Protein AF-A0A2E7W6F0-F1 (afdb_monomer_lite)

Radius of gyration: 16.45 Å; chains: 1; bounding box: 38×34×44 Å

Structure (mmCIF, N/CA/C/O backbone):
data_AF-A0A2E7W6F0-F1
#
_entry.id   AF-A0A2E7W6F0-F1
#
loop_
_atom_site.group_PDB
_atom_site.id
_atom_site.type_symbol
_atom_site.label_atom_id
_atom_site.label_alt_id
_atom_site.label_comp_id
_atom_site.label_asym_id
_atom_site.label_entity_id
_atom_site.label_seq_id
_atom_site.pdbx_PDB_ins_code
_atom_site.Cartn_x
_atom_site.Cartn_y
_atom_site.Cartn_z
_atom_site.occupancy
_atom_site.B_iso_or_equiv
_atom_site.auth_seq_id
_atom_site.auth_comp_id
_atom_site.auth_asym_id
_atom_site.auth_atom_id
_atom_site.pdbx_PDB_model_num
ATOM 1 N N . MET A 1 1 ? 16.355 8.947 12.889 1.00 27.16 1 MET A N 1
ATOM 2 C CA . MET A 1 1 ? 16.472 7.689 13.655 1.00 27.16 1 MET A CA 1
ATOM 3 C C . MET A 1 1 ? 15.175 7.563 14.441 1.00 27.16 1 MET A C 1
ATOM 5 O O . MET A 1 1 ? 15.059 8.142 15.512 1.00 27.16 1 MET A O 1
ATOM 9 N N . LEU A 1 2 ? 14.149 6.996 13.804 1.00 37.31 2 LEU A N 1
ATOM 10 C CA . LEU A 1 2 ? 12.795 6.913 14.352 1.00 37.31 2 LEU A CA 1
ATOM 11 C C . LEU A 1 2 ? 12.761 5.792 15.391 1.00 37.31 2 LEU A C 1
ATOM 13 O O . LEU A 1 2 ? 13.339 4.729 15.173 1.00 37.31 2 LEU A O 1
ATOM 17 N N . SER A 1 3 ? 12.158 6.049 16.552 1.00 41.03 3 SER A N 1
ATOM 18 C CA . SER A 1 3 ? 12.007 5.035 17.592 1.00 41.03 3 SER A CA 1
ATOM 19 C C . SER A 1 3 ? 11.080 3.943 17.070 1.00 41.03 3 SER A C 1
ATOM 21 O O . SER A 1 3 ? 9.887 4.196 16.908 1.00 41.03 3 SER A O 1
ATOM 23 N N . SER A 1 4 ? 11.618 2.750 16.815 1.00 59.44 4 SER A N 1
ATOM 24 C CA . SER A 1 4 ? 10.826 1.570 16.470 1.00 59.44 4 SER A CA 1
ATOM 25 C C . SER A 1 4 ? 9.717 1.398 17.511 1.00 59.44 4 SER A C 1
ATOM 27 O O . SER A 1 4 ? 10.008 1.176 18.694 1.00 59.44 4 SER A O 1
ATOM 29 N N . ILE A 1 5 ? 8.458 1.547 17.096 1.00 69.94 5 ILE A N 1
ATOM 30 C CA . ILE A 1 5 ? 7.308 1.256 17.953 1.00 69.94 5 ILE A CA 1
ATOM 31 C C . ILE A 1 5 ? 7.437 -0.213 18.369 1.00 69.94 5 ILE A C 1
ATOM 33 O O . ILE A 1 5 ? 7.604 -1.088 17.528 1.00 69.94 5 ILE A O 1
ATOM 37 N N . ASN A 1 6 ? 7.408 -0.490 19.672 1.00 70.06 6 ASN A N 1
ATOM 38 C CA . ASN A 1 6 ? 7.305 -1.850 20.187 1.00 70.06 6 ASN A CA 1
ATOM 39 C C . ASN A 1 6 ? 5.855 -2.116 20.616 1.00 70.06 6 ASN A C 1
ATOM 41 O O . ASN A 1 6 ? 5.051 -1.198 20.753 1.00 70.06 6 ASN A O 1
ATOM 45 N N . SER A 1 7 ? 5.492 -3.376 20.844 1.00 63.94 7 SER A N 1
ATOM 46 C CA . SER A 1 7 ? 4.101 -3.724 21.189 1.00 63.94 7 SER A CA 1
ATOM 47 C C . SER A 1 7 ? 3.544 -3.015 22.435 1.00 63.94 7 SER A C 1
ATOM 49 O O . SER A 1 7 ? 2.351 -2.719 22.486 1.00 63.94 7 SER A O 1
ATOM 51 N N . VAL A 1 8 ? 4.387 -2.697 23.424 1.00 61.88 8 VAL A N 1
ATOM 52 C CA . VAL A 1 8 ? 3.975 -1.967 24.635 1.00 61.88 8 VAL A CA 1
ATOM 53 C C . VAL A 1 8 ? 3.703 -0.495 24.311 1.00 61.88 8 VAL A C 1
ATOM 55 O O . VAL A 1 8 ? 2.702 0.060 24.770 1.00 61.88 8 VAL A O 1
ATOM 58 N N . SER A 1 9 ? 4.540 0.131 23.481 1.00 82.19 9 SER A N 1
ATOM 59 C CA . SER A 1 9 ? 4.323 1.508 23.032 1.00 82.19 9 SER A CA 1
ATOM 60 C C . SER A 1 9 ? 3.188 1.619 22.011 1.00 82.19 9 SER A C 1
ATOM 62 O O . SER A 1 9 ? 2.519 2.649 21.981 1.00 82.19 9 SER A O 1
ATOM 64 N N . LEU A 1 10 ? 2.887 0.559 21.249 1.00 88.38 10 LEU A N 1
ATOM 65 C CA . LEU A 1 10 ? 1.788 0.542 20.279 1.00 88.38 10 LEU A CA 1
ATOM 66 C C . LEU A 1 10 ? 0.439 0.825 20.943 1.00 88.38 10 LEU A C 1
ATOM 68 O O . LEU A 1 10 ? -0.306 1.683 20.476 1.00 88.38 10 LEU A O 1
ATOM 72 N N . HIS A 1 11 ? 0.124 0.159 22.061 1.00 86.62 11 HIS A N 1
ATOM 73 C CA . HIS A 1 11 ? -1.134 0.438 22.757 1.00 86.62 11 HIS A CA 1
ATOM 74 C C . HIS A 1 11 ? -1.200 1.913 23.184 1.00 86.62 11 HIS A C 1
ATOM 76 O O . HIS A 1 11 ? -2.230 2.559 22.984 1.00 86.62 11 HIS A O 1
ATOM 82 N N . GLN A 1 12 ? -0.124 2.456 23.754 1.00 88.31 12 GLN A N 1
ATOM 83 C CA . GLN A 1 12 ? -0.089 3.841 24.233 1.00 88.31 12 GLN A CA 1
ATOM 84 C C . GLN A 1 12 ? -0.299 4.847 23.094 1.00 88.31 12 GLN A C 1
ATOM 86 O O . GLN A 1 12 ? -1.056 5.800 23.260 1.00 88.31 12 GLN A O 1
ATOM 91 N N . VAL A 1 13 ? 0.306 4.582 21.937 1.00 90.06 13 VAL A N 1
ATOM 92 C CA . VAL A 1 13 ? 0.180 5.355 20.693 1.00 90.06 13 VAL A CA 1
ATOM 93 C C . VAL A 1 13 ? -1.241 5.285 20.116 1.00 90.06 13 VAL A C 1
ATOM 95 O O . VAL A 1 13 ? -1.801 6.297 19.696 1.00 90.06 13 VAL A O 1
ATOM 98 N N . LEU A 1 14 ? -1.884 4.114 20.161 1.00 94.00 14 LEU A N 1
ATOM 99 C CA . LEU A 1 14 ? -3.229 3.928 19.607 1.00 94.00 14 LEU A CA 1
ATOM 100 C C . LEU A 1 14 ? -4.337 4.608 20.427 1.00 94.00 14 LEU A C 1
ATOM 102 O O . LEU A 1 14 ? -5.393 4.898 19.872 1.00 94.00 14 LEU A O 1
ATOM 106 N N . VAL A 1 15 ? -4.150 4.878 21.725 1.00 92.75 15 VAL A N 1
ATOM 107 C CA . VAL A 1 15 ? -5.186 5.529 22.559 1.00 92.75 15 VAL A CA 1
ATOM 108 C C . VAL A 1 15 ? -5.569 6.931 22.051 1.00 92.75 15 VAL A C 1
ATOM 110 O O . VAL A 1 15 ? -6.753 7.147 21.765 1.00 92.75 15 VAL A O 1
ATOM 113 N N . PRO A 1 16 ? -4.640 7.903 21.928 1.00 91.38 16 PRO A N 1
ATOM 114 C CA . PRO A 1 16 ? -4.971 9.221 21.389 1.00 91.38 16 PRO A CA 1
ATOM 115 C C . PRO A 1 16 ? -5.416 9.142 19.923 1.00 91.38 16 PRO A C 1
ATOM 117 O O . PRO A 1 16 ? -6.353 9.844 19.539 1.00 91.38 16 PRO A O 1
ATOM 120 N N . TYR A 1 17 ? -4.829 8.234 19.141 1.00 94.38 17 TYR A N 1
ATOM 121 C CA . TYR A 1 17 ? -5.190 8.007 17.743 1.00 94.38 17 TYR A CA 1
ATOM 122 C C . TYR A 1 17 ? -6.666 7.601 17.588 1.00 94.38 17 TYR A C 1
ATOM 124 O O . TYR A 1 17 ? -7.442 8.270 16.898 1.00 94.38 17 TYR A O 1
ATOM 132 N N . ARG A 1 18 ? -7.092 6.564 18.327 1.00 95.50 18 ARG A N 1
ATOM 133 C CA . ARG A 1 18 ? -8.479 6.069 18.388 1.00 95.50 18 ARG A CA 1
ATOM 134 C C . ARG A 1 18 ? -9.461 7.152 18.809 1.00 95.50 18 ARG A C 1
ATOM 136 O O . ARG A 1 18 ? -10.564 7.231 18.271 1.00 95.50 18 ARG A O 1
ATOM 143 N N . LYS A 1 19 ? -9.070 8.016 19.752 1.00 94.56 19 LYS A N 1
ATOM 144 C CA . LYS A 1 19 ? -9.920 9.124 20.205 1.00 94.56 19 LYS A CA 1
ATOM 145 C C . LYS A 1 19 ? -10.273 10.066 19.054 1.00 94.56 19 LYS A C 1
ATOM 147 O O . LYS A 1 19 ? -11.434 10.463 18.950 1.00 94.56 19 LYS A O 1
ATOM 152 N N . VAL A 1 20 ? -9.313 10.405 18.192 1.00 94.75 20 VAL A N 1
ATOM 153 C CA . VAL A 1 20 ? -9.566 11.286 17.042 1.00 94.75 20 VAL A CA 1
ATOM 154 C C . VAL A 1 20 ? -10.438 10.587 16.002 1.00 94.75 20 VAL A C 1
ATOM 156 O O . VAL A 1 20 ? -11.473 11.137 15.621 1.00 94.75 20 VAL A O 1
ATOM 159 N N . ILE A 1 21 ? -10.083 9.362 15.602 1.00 95.94 21 ILE A N 1
ATOM 160 C CA . ILE A 1 21 ? -10.809 8.659 14.533 1.00 95.94 21 ILE A CA 1
ATOM 161 C C . ILE A 1 21 ? -12.182 8.123 14.961 1.00 95.94 21 ILE A C 1
ATOM 163 O O . ILE A 1 21 ? -12.971 7.736 14.110 1.00 95.94 21 ILE A O 1
ATOM 167 N N . SER A 1 22 ? -12.507 8.114 16.260 1.00 95.56 22 SER A N 1
ATOM 168 C CA . SER A 1 22 ? -13.787 7.605 16.790 1.00 95.56 22 SER A CA 1
ATOM 169 C C . SER A 1 22 ? -15.036 8.232 16.155 1.00 95.56 22 SER A C 1
ATOM 171 O O . SER A 1 22 ? -16.110 7.632 16.189 1.00 95.56 22 SER A O 1
ATOM 173 N N . LYS A 1 23 ? -14.894 9.424 15.565 1.00 95.44 23 LYS A N 1
ATOM 174 C CA . LYS A 1 23 ? -15.951 10.155 14.851 1.00 95.44 23 LYS A CA 1
ATOM 175 C C . LYS A 1 23 ? -16.152 9.689 13.403 1.00 95.44 23 LYS A C 1
ATOM 177 O O . LYS A 1 23 ? -17.144 10.066 12.787 1.00 95.44 23 LYS A O 1
ATOM 182 N N . PHE A 1 24 ? -15.231 8.890 12.871 1.00 97.62 24 PHE A N 1
ATOM 183 C CA . PHE A 1 24 ? -15.177 8.444 11.483 1.00 97.62 24 PHE A CA 1
ATOM 184 C C . PHE A 1 24 ? -15.317 6.921 11.451 1.00 97.62 24 PHE A C 1
ATOM 186 O O . PHE A 1 24 ? -14.336 6.192 11.574 1.00 97.62 24 PHE A O 1
ATOM 193 N N . THR A 1 25 ? -16.554 6.435 11.330 1.00 97.69 25 THR A N 1
ATOM 194 C CA . THR A 1 25 ? -16.887 5.005 11.475 1.00 97.69 25 THR A CA 1
ATOM 195 C C . THR A 1 25 ? -16.035 4.106 10.578 1.00 97.69 25 THR A C 1
ATOM 197 O O . THR A 1 25 ? -15.407 3.181 11.082 1.00 97.69 25 THR A O 1
ATOM 200 N N . THR A 1 26 ? -15.934 4.416 9.281 1.00 98.12 26 THR A N 1
ATOM 201 C CA . THR A 1 26 ? -15.148 3.619 8.326 1.00 98.12 26 THR A CA 1
ATOM 202 C C . THR A 1 26 ? -13.660 3.610 8.669 1.00 98.12 26 THR A C 1
ATOM 204 O O . THR A 1 26 ? -13.043 2.547 8.674 1.00 98.12 26 THR A O 1
ATOM 207 N N . ALA A 1 27 ? -13.083 4.760 9.027 1.00 98.25 27 ALA A N 1
ATOM 208 C CA . ALA A 1 27 ? -11.679 4.846 9.426 1.00 98.25 27 ALA A CA 1
ATOM 209 C C . ALA A 1 27 ? -11.400 4.080 10.725 1.00 98.25 27 ALA A C 1
ATOM 211 O O . ALA A 1 27 ? -10.434 3.325 10.801 1.00 98.25 27 ALA A O 1
ATOM 212 N N . ARG A 1 28 ? -12.274 4.209 11.729 1.00 98.00 28 ARG A N 1
ATOM 213 C CA . ARG A 1 28 ? -12.192 3.430 12.968 1.00 98.00 28 ARG A CA 1
ATOM 214 C C . ARG A 1 28 ? -12.202 1.935 12.671 1.00 98.00 28 ARG A C 1
ATOM 216 O O . ARG A 1 28 ? -11.298 1.233 13.105 1.00 98.00 28 ARG A O 1
ATOM 223 N N . ASP A 1 29 ? -13.196 1.459 11.930 1.00 98.38 29 ASP A N 1
ATOM 224 C CA . ASP A 1 29 ? -13.357 0.027 11.667 1.00 98.38 29 ASP A CA 1
ATOM 225 C C . ASP A 1 29 ? -12.192 -0.520 10.828 1.00 98.38 29 ASP A C 1
ATOM 227 O O . ASP A 1 29 ? -11.748 -1.644 11.047 1.00 98.38 29 ASP A O 1
ATOM 231 N N . THR A 1 30 ? -11.645 0.295 9.923 1.00 98.62 30 THR A N 1
ATOM 232 C CA . THR A 1 30 ? -10.449 -0.036 9.135 1.00 98.62 30 THR A CA 1
ATOM 233 C C . THR A 1 30 ? -9.200 -0.133 10.000 1.00 98.62 30 THR A C 1
ATOM 235 O O . THR A 1 30 ? -8.481 -1.127 9.909 1.00 98.62 30 THR A O 1
ATOM 238 N N . LEU A 1 31 ? -8.967 0.837 10.893 1.00 98.25 31 LEU A N 1
ATOM 239 C CA . LEU A 1 31 ? -7.851 0.759 11.835 1.00 98.25 31 LEU A CA 1
ATOM 240 C C . LEU A 1 31 ? -7.961 -0.491 12.710 1.00 98.25 31 LEU A C 1
ATOM 242 O O . LEU A 1 31 ? -6.966 -1.180 12.902 1.00 98.25 31 LEU A O 1
ATOM 246 N N . GLU A 1 32 ? -9.145 -0.798 13.247 1.00 98.06 32 GLU A N 1
ATOM 247 C CA . GLU A 1 32 ? -9.299 -1.961 14.127 1.00 98.06 32 GLU A CA 1
ATOM 248 C C . GLU A 1 32 ? -9.017 -3.283 13.404 1.00 98.06 32 GLU A C 1
ATOM 250 O O . GLU A 1 32 ? -8.439 -4.182 14.015 1.00 98.06 32 GLU A O 1
ATOM 255 N N . ARG A 1 33 ? -9.332 -3.399 12.106 1.00 98.38 33 ARG A N 1
ATOM 256 C CA . ARG A 1 33 ? -8.922 -4.565 11.309 1.00 98.38 33 ARG A CA 1
ATOM 257 C C . ARG A 1 33 ? -7.407 -4.655 11.164 1.00 98.38 33 ARG A C 1
ATOM 259 O O . ARG A 1 33 ? -6.847 -5.697 11.496 1.00 98.38 33 ARG A O 1
ATOM 266 N N . ILE A 1 34 ? -6.741 -3.562 10.783 1.00 98.31 34 ILE A N 1
ATOM 267 C CA . ILE A 1 34 ? -5.272 -3.517 10.691 1.00 98.31 34 ILE A CA 1
ATOM 268 C C . ILE A 1 34 ? -4.652 -3.898 12.042 1.00 98.31 34 ILE A C 1
ATOM 270 O O . ILE A 1 34 ? -3.821 -4.799 12.111 1.00 98.31 34 ILE A O 1
ATOM 274 N N . VAL A 1 35 ? -5.105 -3.291 13.142 1.00 97.19 35 VAL A N 1
ATOM 275 C CA . VAL A 1 35 ? -4.612 -3.581 14.500 1.00 97.19 35 VAL A CA 1
ATOM 276 C C . VAL A 1 35 ? -4.887 -5.029 14.911 1.00 97.19 35 VAL A C 1
ATOM 278 O O . VAL A 1 35 ? -4.068 -5.624 15.612 1.00 97.19 35 VAL A O 1
ATOM 281 N N . SER A 1 36 ? -5.994 -5.629 14.465 1.00 97.31 36 SER A N 1
ATOM 282 C CA . SER A 1 36 ? -6.307 -7.029 14.774 1.00 97.31 36 SER A CA 1
ATOM 283 C C . SER A 1 36 ? -5.274 -8.013 14.212 1.00 97.31 36 SER A C 1
ATOM 285 O O . SER A 1 36 ? -5.058 -9.061 14.822 1.00 97.31 36 SER A O 1
ATOM 287 N N . THR A 1 37 ? -4.552 -7.642 13.145 1.00 97.25 37 THR A N 1
ATOM 288 C CA . THR A 1 37 ? -3.455 -8.451 12.578 1.00 97.25 37 THR A CA 1
ATOM 289 C C . THR A 1 37 ? -2.234 -8.556 13.500 1.00 97.25 37 THR A C 1
ATOM 291 O O . THR A 1 37 ? -1.354 -9.379 13.261 1.00 97.25 37 THR A O 1
ATOM 294 N N . LEU A 1 38 ? -2.192 -7.823 14.625 1.00 95.62 38 LEU A N 1
ATOM 295 C CA . LEU A 1 38 ? -1.179 -8.003 15.675 1.00 95.62 38 LEU A CA 1
ATOM 296 C C . LEU A 1 38 ? -1.125 -9.438 16.217 1.00 95.62 38 LEU A C 1
ATOM 298 O O . LEU A 1 38 ? -0.080 -9.865 16.706 1.00 95.62 38 LEU A O 1
ATOM 302 N N . CYS A 1 39 ? -2.214 -10.204 16.106 1.00 95.00 39 CYS A N 1
ATOM 303 C CA . CYS A 1 39 ? -2.210 -11.626 16.448 1.00 95.00 39 CYS A CA 1
ATOM 304 C C . CYS A 1 39 ? -1.261 -12.465 15.566 1.00 95.00 39 CYS A C 1
ATOM 306 O O . CYS A 1 39 ? -0.786 -13.501 16.026 1.00 95.00 39 CYS A O 1
ATOM 308 N N . LEU A 1 40 ? -0.954 -12.003 14.348 1.00 94.81 40 LEU A N 1
ATOM 309 C CA . LEU A 1 40 ? -0.025 -12.629 13.399 1.00 94.81 40 LEU A CA 1
ATOM 310 C C . LEU A 1 40 ? 1.423 -12.160 13.593 1.00 94.81 40 LEU A C 1
ATOM 312 O O . LEU A 1 40 ? 2.352 -12.851 13.188 1.00 94.81 40 LEU A O 1
ATOM 316 N N . ALA A 1 41 ? 1.614 -11.007 14.237 1.00 93.25 41 ALA A N 1
ATOM 317 C CA . ALA A 1 41 ? 2.918 -10.412 14.505 1.00 93.25 41 ALA A CA 1
ATOM 318 C C . ALA A 1 41 ? 3.088 -10.073 15.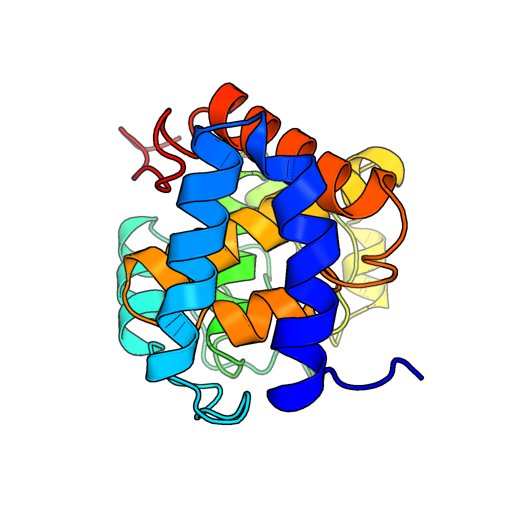995 1.00 93.25 41 ALA A C 1
ATOM 320 O O . ALA A 1 41 ? 3.208 -8.895 16.365 1.00 93.25 41 ALA A O 1
ATOM 321 N N . PRO A 1 42 ? 3.086 -11.077 16.893 1.00 89.38 42 PRO A N 1
ATOM 322 C CA . PRO A 1 42 ? 3.241 -10.828 18.317 1.00 89.38 42 PRO A CA 1
ATOM 323 C C . PRO A 1 42 ? 4.540 -10.060 18.576 1.00 89.38 42 PRO A C 1
ATOM 325 O O . PRO A 1 42 ? 5.593 -10.363 18.023 1.00 89.38 42 PRO A O 1
ATOM 328 N N . GLN A 1 43 ? 4.466 -9.051 19.444 1.00 89.44 43 GLN A N 1
ATOM 329 C CA . GLN A 1 43 ? 5.584 -8.143 19.733 1.00 89.44 43 GLN A CA 1
ATOM 330 C C . GLN A 1 43 ? 6.051 -7.283 18.544 1.00 89.44 43 GLN A C 1
ATOM 332 O O . GLN A 1 43 ? 7.142 -6.722 18.626 1.00 89.44 43 GLN A O 1
ATOM 337 N N . LEU A 1 44 ? 5.223 -7.135 17.501 1.00 90.75 44 LEU A N 1
ATOM 338 C CA . LEU A 1 44 ? 5.584 -6.494 16.231 1.00 90.75 44 LEU A CA 1
ATOM 339 C C . LEU A 1 44 ? 6.760 -7.202 15.548 1.00 90.75 44 LEU A C 1
ATOM 341 O O . LEU A 1 44 ? 7.730 -6.578 15.130 1.00 90.75 44 LEU A O 1
ATOM 345 N N . LYS A 1 45 ? 6.678 -8.533 15.483 1.00 91.31 45 LYS A N 1
ATOM 346 C CA . LYS A 1 45 ? 7.632 -9.379 14.766 1.00 91.31 45 LYS A CA 1
ATOM 347 C C . LYS A 1 45 ? 6.889 -10.475 14.017 1.00 91.31 45 LYS A C 1
ATOM 349 O O . LYS A 1 45 ? 6.119 -11.214 14.627 1.00 91.31 45 LYS A O 1
ATOM 354 N N . ALA A 1 46 ? 7.170 -10.599 12.729 1.00 92.44 46 ALA A N 1
ATOM 355 C CA . ALA A 1 46 ? 6.784 -11.726 11.891 1.00 92.44 46 ALA A CA 1
ATOM 356 C C . ALA A 1 46 ? 7.894 -11.980 10.863 1.00 92.44 46 ALA A C 1
ATOM 358 O O . ALA A 1 46 ? 8.846 -11.204 10.767 1.00 92.44 46 ALA A O 1
ATOM 359 N N . ASP A 1 47 ? 7.784 -13.076 10.120 1.00 93.50 47 ASP A N 1
ATOM 360 C CA . ASP A 1 47 ? 8.577 -13.256 8.908 1.00 93.50 47 ASP A CA 1
ATOM 361 C C . ASP A 1 47 ? 8.121 -12.220 7.866 1.00 93.50 47 ASP A C 1
ATOM 363 O O . ASP A 1 47 ? 6.930 -12.163 7.550 1.00 93.50 47 ASP A O 1
ATOM 367 N N . VAL A 1 48 ? 9.051 -11.412 7.347 1.00 90.62 48 VAL A N 1
ATOM 368 C CA . VAL A 1 48 ? 8.788 -10.364 6.341 1.00 90.62 48 VAL A CA 1
ATOM 369 C C . VAL A 1 48 ? 8.287 -10.930 5.005 1.00 90.62 48 VAL A C 1
ATOM 371 O O . VAL A 1 48 ? 7.757 -10.189 4.180 1.00 90.62 48 VAL A O 1
ATOM 374 N N . TYR A 1 49 ? 8.404 -12.247 4.804 1.00 95.25 49 TYR A N 1
ATOM 375 C CA . TYR A 1 49 ? 7.861 -12.976 3.654 1.00 95.25 49 TYR A CA 1
ATOM 376 C C . TYR A 1 49 ? 6.508 -13.654 3.942 1.00 95.25 49 TYR A C 1
ATOM 378 O O . TYR A 1 49 ? 5.971 -14.376 3.097 1.00 95.25 49 TYR A O 1
ATOM 386 N N . THR A 1 50 ? 5.908 -13.435 5.118 1.00 93.75 50 THR A N 1
ATOM 387 C CA . THR A 1 50 ? 4.554 -13.936 5.417 1.00 93.75 50 THR A CA 1
ATOM 388 C C . THR A 1 50 ? 3.567 -13.395 4.383 1.00 93.75 50 THR A C 1
ATOM 390 O O . THR A 1 50 ? 3.560 -12.199 4.118 1.00 93.75 50 THR A O 1
ATOM 393 N N . GLY A 1 51 ? 2.739 -14.260 3.789 1.00 93.62 51 GLY A N 1
ATOM 394 C CA . GLY A 1 51 ? 1.753 -13.862 2.773 1.00 93.62 51 GLY A CA 1
ATOM 395 C C . GLY A 1 51 ? 2.322 -13.640 1.365 1.00 93.62 51 GLY A C 1
ATOM 396 O O . GLY A 1 51 ? 1.627 -13.093 0.509 1.00 93.62 51 GLY A O 1
ATOM 397 N N . TYR A 1 52 ? 3.573 -14.040 1.104 1.00 96.19 52 TYR A N 1
ATOM 398 C CA . TYR A 1 52 ? 4.197 -13.860 -0.209 1.00 96.19 52 TYR A CA 1
ATOM 399 C C . TYR A 1 52 ? 3.409 -14.564 -1.326 1.00 96.19 52 TYR A C 1
ATOM 401 O O . TYR A 1 52 ? 3.105 -13.957 -2.345 1.00 96.19 52 TYR A O 1
ATOM 409 N N . ASP A 1 53 ? 2.972 -15.812 -1.130 1.00 96.81 53 ASP A N 1
ATOM 410 C CA . ASP A 1 53 ? 2.168 -16.523 -2.138 1.00 96.81 53 ASP A CA 1
ATOM 411 C C . ASP A 1 53 ? 0.843 -15.801 -2.447 1.00 96.81 53 ASP A C 1
ATOM 413 O O . ASP A 1 53 ? 0.370 -15.805 -3.588 1.00 96.81 53 ASP A O 1
ATOM 417 N N . GLU A 1 54 ? 0.230 -15.173 -1.446 1.00 97.25 54 GLU A N 1
ATOM 418 C CA . GLU A 1 54 ? -0.981 -14.366 -1.590 1.00 97.25 54 GLU A CA 1
ATOM 419 C C . GLU A 1 54 ? -0.708 -13.091 -2.392 1.00 97.25 54 GLU A C 1
ATOM 421 O O . GLU A 1 54 ? -1.522 -12.742 -3.253 1.00 97.25 54 GLU A O 1
ATOM 426 N N . SER A 1 55 ? 0.444 -12.444 -2.190 1.00 97.12 55 SER A N 1
ATOM 427 C CA . SER A 1 55 ? 0.852 -11.283 -2.988 1.00 97.12 55 SER A CA 1
ATOM 428 C C . SER A 1 55 ? 1.122 -11.668 -4.448 1.00 97.12 55 SER A C 1
ATOM 430 O O . SER A 1 55 ? 0.665 -10.964 -5.352 1.00 97.12 55 SER A O 1
ATOM 432 N N . ILE A 1 56 ? 1.726 -12.837 -4.711 1.00 97.06 56 ILE A N 1
ATOM 433 C CA . ILE A 1 56 ? 1.901 -13.364 -6.076 1.00 97.06 56 ILE A CA 1
ATOM 434 C C . ILE A 1 56 ? 0.549 -13.629 -6.746 1.00 97.06 56 ILE A C 1
ATOM 436 O O . ILE A 1 56 ? 0.331 -13.230 -7.896 1.00 97.06 56 ILE A O 1
ATOM 440 N N . LYS A 1 57 ? -0.380 -14.296 -6.048 1.00 97.06 57 LYS A N 1
ATOM 441 C CA . LYS A 1 57 ? -1.732 -14.568 -6.570 1.00 97.06 57 LYS A CA 1
ATOM 442 C C . LYS A 1 57 ? -2.470 -13.264 -6.870 1.00 97.06 57 LYS A C 1
ATOM 444 O O . LYS A 1 57 ? -3.105 -13.155 -7.921 1.00 97.06 57 LYS A O 1
ATOM 449 N N . LEU A 1 58 ? -2.359 -12.278 -5.980 1.00 97.31 58 LEU A N 1
ATOM 450 C CA . LEU A 1 58 ? -2.958 -10.963 -6.165 1.00 97.31 58 LEU A CA 1
ATOM 451 C C . LEU A 1 58 ? -2.352 -10.254 -7.386 1.00 97.31 58 LEU A C 1
ATOM 453 O O . LEU A 1 58 ? -3.098 -9.866 -8.284 1.00 97.31 58 LEU A O 1
ATOM 457 N N . ALA A 1 59 ? -1.024 -10.166 -7.483 1.00 96.81 59 ALA A N 1
ATOM 458 C CA . ALA A 1 59 ? -0.335 -9.604 -8.644 1.00 96.81 59 ALA A CA 1
ATOM 459 C C . ALA A 1 59 ? -0.791 -10.278 -9.949 1.00 96.81 59 ALA A C 1
ATOM 461 O O . ALA A 1 59 ? -1.198 -9.605 -10.899 1.00 96.81 59 ALA A O 1
ATOM 462 N N . SER A 1 60 ? -0.827 -11.611 -9.975 1.00 95.81 60 SER A N 1
ATOM 463 C CA . SER A 1 60 ? -1.283 -12.375 -11.138 1.00 95.81 60 SER A CA 1
ATOM 464 C C . SER A 1 60 ? -2.729 -12.049 -11.525 1.00 95.81 60 SER A C 1
ATOM 46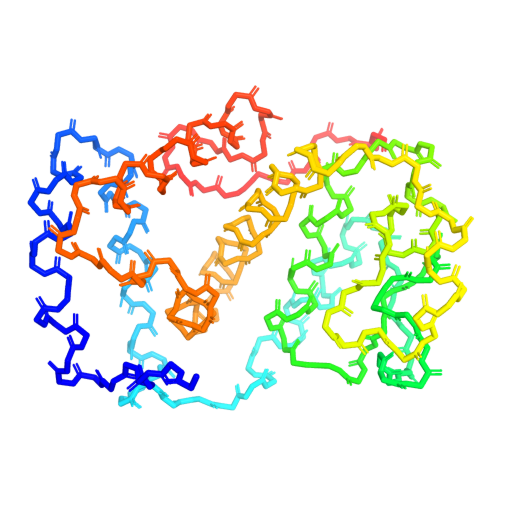6 O O . SER A 1 60 ? -3.021 -11.909 -12.714 1.00 95.81 60 SER A O 1
ATOM 468 N N . SER A 1 61 ? -3.621 -11.849 -10.550 1.00 95.19 61 SER A N 1
ATOM 469 C CA . SER A 1 61 ? -5.013 -11.455 -10.810 1.00 95.19 61 SER A CA 1
ATOM 470 C C . SER A 1 61 ? -5.150 -10.059 -11.439 1.00 95.19 61 SER A C 1
ATOM 472 O O . SER A 1 61 ? -6.112 -9.808 -12.164 1.00 95.19 61 SER A O 1
ATOM 474 N N . PHE A 1 62 ? -4.158 -9.187 -11.234 1.00 93.75 62 PHE A N 1
ATOM 475 C CA . PHE A 1 62 ? -4.029 -7.886 -11.897 1.00 93.75 62 PHE A CA 1
ATOM 476 C C . PHE A 1 62 ? -3.280 -7.950 -13.241 1.00 93.75 62 PHE A C 1
ATOM 478 O O . PHE A 1 62 ? -3.133 -6.933 -13.916 1.00 93.75 62 PHE A O 1
ATOM 485 N N . GLY A 1 63 ? -2.788 -9.126 -13.647 1.00 93.69 63 GLY A N 1
ATOM 486 C CA . GLY A 1 63 ? -1.928 -9.278 -14.824 1.00 93.69 63 GLY A CA 1
ATOM 487 C C . GLY A 1 63 ? -0.503 -8.749 -14.619 1.00 93.69 63 GLY A C 1
ATOM 488 O O . GLY A 1 63 ? 0.215 -8.529 -15.596 1.00 93.69 63 GLY A O 1
ATOM 489 N N . LEU A 1 64 ? -0.092 -8.538 -13.367 1.00 95.50 64 LEU A N 1
ATOM 490 C CA . LEU A 1 64 ? 1.255 -8.116 -13.005 1.00 95.50 64 LEU A CA 1
ATOM 491 C C . LEU A 1 64 ? 2.224 -9.293 -13.061 1.00 95.50 64 LEU A C 1
ATOM 493 O O . LEU A 1 64 ? 1.891 -10.431 -12.720 1.00 95.50 64 LEU A O 1
ATOM 497 N N . ARG A 1 65 ? 3.454 -8.999 -13.479 1.00 96.56 65 ARG A N 1
ATOM 498 C CA . ARG A 1 65 ? 4.571 -9.941 -13.447 1.00 96.56 65 ARG A CA 1
ATOM 499 C C . ARG A 1 65 ? 5.434 -9.656 -12.228 1.00 96.56 65 ARG A C 1
ATOM 501 O O . ARG A 1 65 ? 5.610 -8.500 -11.855 1.00 96.56 65 ARG A O 1
ATOM 508 N N . ILE A 1 66 ? 5.994 -10.712 -11.659 1.00 96.56 66 ILE A N 1
ATOM 509 C CA . ILE A 1 66 ? 6.993 -10.640 -10.594 1.00 96.56 66 ILE A CA 1
ATOM 510 C C . ILE A 1 66 ? 8.238 -11.357 -11.114 1.00 96.56 66 ILE A C 1
ATOM 512 O O . ILE A 1 66 ? 8.135 -12.452 -11.674 1.00 96.56 66 ILE A O 1
ATOM 516 N N . GLU A 1 67 ? 9.389 -10.701 -11.024 1.00 95.81 67 GLU A N 1
ATOM 517 C CA . GLU A 1 67 ? 10.674 -11.196 -11.526 1.00 95.81 67 GLU A CA 1
ATOM 518 C C . GLU A 1 67 ? 11.600 -11.576 -10.367 1.00 95.81 67 GLU A C 1
ATOM 520 O O . GLU A 1 67 ? 11.547 -10.977 -9.299 1.00 95.81 67 GLU A O 1
ATOM 525 N N . ASP A 1 68 ? 12.474 -12.564 -10.575 1.00 95.12 68 ASP A N 1
ATOM 526 C CA . ASP A 1 68 ? 13.461 -12.998 -9.575 1.00 95.12 68 ASP A CA 1
ATOM 527 C C . ASP A 1 68 ? 14.645 -12.014 -9.486 1.00 95.12 68 ASP A C 1
ATOM 529 O O . ASP A 1 68 ? 15.784 -12.326 -9.841 1.00 95.12 68 ASP A O 1
ATOM 533 N N . SER A 1 69 ? 14.366 -10.784 -9.063 1.00 95.12 69 SER A N 1
ATOM 534 C CA . SER A 1 69 ? 15.322 -9.680 -8.982 1.00 95.12 69 SER A CA 1
ATOM 535 C C . SER A 1 69 ? 15.227 -8.946 -7.645 1.00 95.12 69 SER A C 1
ATOM 537 O O . SER A 1 69 ? 14.187 -8.957 -6.988 1.00 95.12 69 SER A O 1
ATOM 539 N N . CYS A 1 70 ? 16.349 -8.350 -7.241 1.00 93.81 70 CYS A N 1
ATOM 540 C CA . CYS A 1 70 ? 16.511 -7.566 -6.018 1.00 93.81 70 CYS A CA 1
ATOM 541 C C . CYS A 1 70 ? 16.240 -6.084 -6.337 1.00 93.81 70 CYS A C 1
ATOM 543 O O . CYS A 1 70 ? 16.895 -5.572 -7.256 1.00 93.81 70 CYS A O 1
ATOM 545 N N . PRO A 1 71 ? 15.320 -5.378 -5.649 1.00 93.81 71 PRO A N 1
ATOM 546 C CA . PRO A 1 71 ? 15.041 -3.968 -5.942 1.00 93.81 71 PRO A CA 1
ATOM 547 C C . PRO A 1 71 ? 16.293 -3.080 -5.822 1.00 93.81 71 PRO A C 1
ATOM 549 O O . PRO A 1 71 ? 16.497 -2.191 -6.654 1.00 93.81 71 PRO A O 1
ATOM 552 N N . GLU A 1 72 ? 17.211 -3.402 -4.909 1.00 94.12 72 GLU A N 1
ATOM 553 C CA . GLU A 1 72 ? 18.473 -2.690 -4.657 1.00 94.12 72 GLU A CA 1
ATOM 554 C C . GLU A 1 72 ? 19.500 -2.854 -5.787 1.00 94.12 72 GLU A C 1
ATOM 556 O O . GLU A 1 72 ? 20.475 -2.102 -5.872 1.00 94.12 72 GLU A O 1
ATOM 561 N N . GLU A 1 73 ? 19.282 -3.815 -6.684 1.00 93.50 73 GLU A N 1
ATOM 562 C CA . GLU A 1 73 ? 20.073 -4.021 -7.900 1.00 93.50 73 GLU A CA 1
ATOM 563 C C . GLU A 1 73 ? 19.362 -3.461 -9.150 1.00 93.50 73 GLU A C 1
ATOM 565 O O . GLU A 1 73 ? 19.967 -3.364 -10.223 1.00 93.50 73 GLU A O 1
ATOM 570 N N . THR A 1 74 ? 18.083 -3.080 -9.033 1.00 94.50 74 THR A N 1
ATOM 571 C CA . THR A 1 74 ? 17.224 -2.657 -10.148 1.00 94.50 74 THR A CA 1
ATOM 572 C C . THR A 1 74 ? 16.230 -1.549 -9.738 1.00 94.50 74 THR A C 1
ATOM 574 O O . THR A 1 74 ? 16.649 -0.516 -9.210 1.00 94.50 74 THR A O 1
ATOM 577 N N . PHE A 1 75 ? 14.945 -1.720 -10.054 1.00 95.56 75 PHE A N 1
ATOM 578 C CA . PHE A 1 75 ? 13.791 -0.910 -9.665 1.00 95.56 75 PHE A CA 1
ATOM 579 C C . PHE A 1 75 ? 12.815 -1.788 -8.879 1.00 95.56 75 PHE A C 1
ATOM 581 O O . PHE A 1 75 ? 12.726 -2.982 -9.182 1.00 95.56 75 PHE A O 1
ATOM 588 N N . SER A 1 76 ? 12.038 -1.210 -7.962 1.00 95.00 76 SER A N 1
ATOM 589 C CA . SER A 1 76 ? 10.911 -1.927 -7.344 1.00 95.00 76 SER A CA 1
ATOM 590 C C . SER A 1 76 ? 9.870 -2.305 -8.401 1.00 95.00 76 SER A C 1
ATOM 592 O O . SER A 1 76 ? 9.421 -3.451 -8.451 1.00 95.00 76 SER A O 1
ATOM 594 N N . TRP A 1 77 ? 9.609 -1.387 -9.339 1.00 97.50 77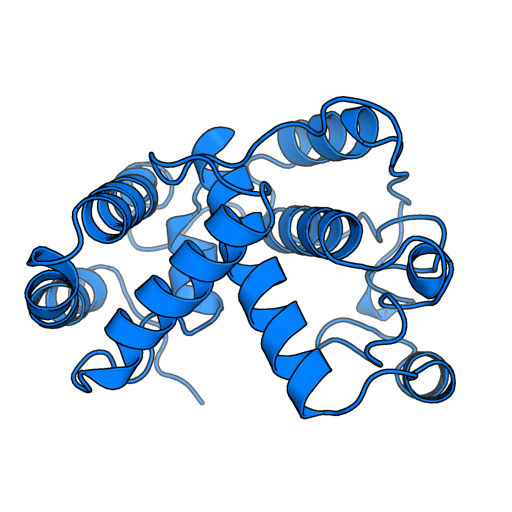 TRP A N 1
ATOM 595 C CA . TRP A 1 77 ? 8.839 -1.629 -10.557 1.00 97.50 77 TRP A CA 1
ATOM 596 C C . TRP A 1 77 ? 9.623 -1.172 -11.788 1.00 97.50 77 TRP A C 1
ATOM 598 O O . TRP A 1 77 ? 9.952 0.003 -11.940 1.00 97.50 77 TRP A O 1
ATOM 608 N N . ASN A 1 78 ? 9.901 -2.075 -12.730 1.00 96.12 78 ASN A N 1
ATOM 609 C CA . ASN A 1 78 ? 10.728 -1.746 -13.902 1.00 96.12 78 ASN A CA 1
ATOM 610 C C . ASN A 1 78 ? 9.936 -1.254 -15.135 1.00 96.12 78 ASN A C 1
ATOM 612 O O . ASN A 1 78 ? 10.520 -1.092 -16.208 1.00 96.12 78 ASN A O 1
ATOM 616 N N . GLY A 1 79 ? 8.620 -1.046 -15.015 1.00 96.00 79 GLY A N 1
ATOM 617 C CA . GLY A 1 79 ? 7.724 -0.765 -16.147 1.00 96.00 79 GLY A CA 1
ATOM 618 C C . GLY A 1 79 ? 7.036 -2.003 -16.743 1.00 96.00 79 GLY A C 1
ATOM 619 O O . GLY A 1 79 ? 6.167 -1.870 -17.606 1.00 96.00 79 GLY A O 1
ATOM 620 N N . ASN A 1 80 ? 7.418 -3.205 -16.308 1.00 96.31 80 ASN A N 1
ATOM 621 C CA . ASN A 1 80 ? 6.881 -4.483 -16.789 1.00 96.31 80 ASN A CA 1
ATOM 622 C C . ASN A 1 80 ? 6.636 -5.501 -15.660 1.00 96.31 80 ASN A C 1
ATOM 624 O O . ASN A 1 80 ? 5.690 -6.286 -15.751 1.00 96.31 80 ASN A O 1
ATOM 628 N N . ALA A 1 81 ? 7.479 -5.511 -14.630 1.00 97.56 81 ALA A N 1
ATOM 629 C CA . ALA A 1 81 ? 7.410 -6.435 -13.511 1.00 97.56 81 ALA A CA 1
ATOM 630 C C . ALA A 1 81 ? 7.876 -5.793 -12.199 1.00 97.56 81 ALA A C 1
ATOM 632 O O . ALA A 1 81 ? 8.681 -4.857 -12.201 1.00 97.56 81 ALA A O 1
ATOM 633 N N . ILE A 1 82 ? 7.375 -6.352 -11.098 1.00 97.81 82 ILE A N 1
ATOM 634 C CA . ILE A 1 82 ? 7.811 -6.065 -9.731 1.00 97.81 82 ILE A CA 1
ATOM 635 C C . ILE A 1 82 ? 9.064 -6.902 -9.425 1.00 97.81 82 ILE A C 1
ATOM 637 O O . ILE A 1 82 ? 9.126 -8.078 -9.804 1.00 97.81 82 ILE A O 1
ATOM 641 N N . ALA A 1 83 ? 10.044 -6.320 -8.735 1.00 97.31 83 ALA A N 1
ATOM 642 C CA . ALA A 1 83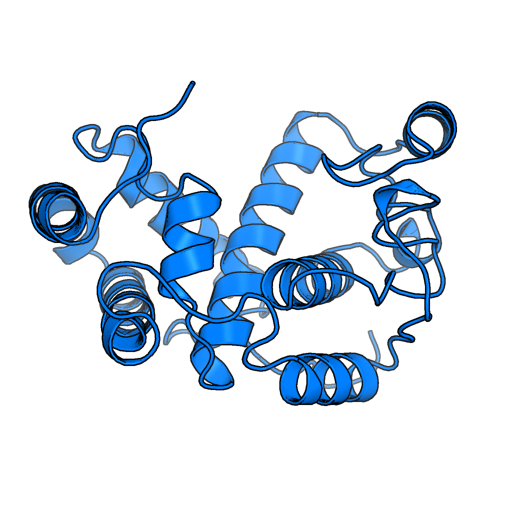 ? 11.182 -7.058 -8.187 1.00 97.31 83 ALA A CA 1
ATOM 643 C C . ALA A 1 83 ? 10.728 -7.973 -7.034 1.00 97.31 83 ALA A C 1
ATOM 645 O O . ALA A 1 83 ? 10.226 -7.506 -6.017 1.00 97.31 83 ALA A O 1
ATOM 646 N N . GLY A 1 84 ? 10.867 -9.288 -7.211 1.00 94.94 84 GLY A N 1
ATOM 647 C CA . GLY A 1 84 ? 10.307 -10.305 -6.318 1.00 94.94 84 GLY A CA 1
ATOM 648 C C . GLY A 1 84 ? 11.167 -10.672 -5.110 1.00 94.94 84 GLY A C 1
ATOM 649 O O . GLY A 1 84 ? 10.640 -11.223 -4.149 1.00 94.94 84 GLY A O 1
ATOM 650 N N . LYS A 1 85 ? 12.472 -10.366 -5.098 1.00 95.62 85 LYS A N 1
ATOM 651 C CA . LYS A 1 85 ? 13.330 -10.580 -3.914 1.00 95.62 85 LYS A CA 1
ATOM 652 C C . LYS A 1 85 ? 13.163 -9.427 -2.925 1.00 95.62 85 LYS A C 1
ATOM 654 O O . LYS A 1 85 ? 14.121 -8.730 -2.615 1.00 95.62 85 LYS A O 1
ATOM 659 N N . ALA A 1 86 ? 11.931 -9.219 -2.486 1.00 94.06 86 ALA A N 1
ATOM 660 C CA . ALA A 1 86 ? 11.540 -8.155 -1.583 1.00 94.06 86 ALA A CA 1
ATOM 661 C C . ALA A 1 86 ? 10.569 -8.671 -0.520 1.00 94.06 86 ALA A C 1
ATOM 663 O O . ALA A 1 86 ? 9.950 -9.726 -0.672 1.00 94.06 86 ALA A O 1
ATOM 664 N N . GLU A 1 87 ? 10.434 -7.904 0.557 1.00 95.25 87 GLU A N 1
ATOM 665 C CA . GLU A 1 87 ? 9.463 -8.167 1.615 1.00 95.25 87 GLU A CA 1
ATOM 666 C C . GLU A 1 87 ? 8.029 -8.155 1.061 1.00 95.25 87 GLU A C 1
ATOM 668 O O . GLU A 1 87 ? 7.705 -7.387 0.149 1.00 95.25 87 GLU A O 1
ATOM 673 N N . THR A 1 88 ? 7.140 -8.981 1.623 1.00 96.50 88 THR A N 1
ATOM 674 C CA . THR A 1 88 ? 5.756 -9.107 1.138 1.00 96.50 88 THR A CA 1
ATOM 675 C C . THR A 1 88 ? 5.026 -7.762 1.135 1.00 96.50 88 THR A C 1
ATOM 677 O O . THR A 1 88 ? 4.298 -7.461 0.186 1.00 96.50 88 THR A O 1
ATOM 680 N N . ALA A 1 89 ? 5.247 -6.936 2.162 1.00 96.06 89 ALA A N 1
ATOM 681 C CA . ALA A 1 89 ? 4.656 -5.605 2.265 1.00 96.06 89 ALA A CA 1
ATOM 682 C C . ALA A 1 89 ? 5.066 -4.696 1.092 1.00 96.06 89 ALA A C 1
ATOM 684 O O . ALA A 1 89 ? 4.226 -3.957 0.577 1.00 96.06 89 ALA A O 1
ATOM 685 N N . LEU A 1 90 ? 6.314 -4.801 0.608 1.00 95.69 90 LEU A N 1
ATOM 686 C CA . LEU A 1 90 ? 6.764 -4.063 -0.575 1.00 95.69 90 LEU A CA 1
ATOM 687 C C . LEU A 1 90 ? 6.042 -4.554 -1.835 1.00 95.69 90 LEU A C 1
ATOM 689 O O . LEU A 1 90 ? 5.600 -3.743 -2.640 1.00 95.69 90 LEU A O 1
ATOM 693 N N . ILE A 1 91 ? 5.835 -5.865 -1.993 1.00 97.75 91 ILE A N 1
ATOM 694 C CA . ILE A 1 91 ? 5.081 -6.391 -3.143 1.00 97.75 91 ILE A CA 1
ATOM 695 C C . ILE A 1 91 ? 3.640 -5.857 -3.147 1.00 97.75 91 ILE A C 1
ATOM 697 O O . ILE A 1 91 ? 3.144 -5.435 -4.194 1.00 97.75 91 ILE A O 1
ATOM 701 N N . PHE A 1 92 ? 2.966 -5.819 -1.991 1.00 98.31 92 PHE A N 1
ATOM 702 C CA . PHE A 1 92 ? 1.636 -5.208 -1.888 1.00 98.31 92 PHE A CA 1
ATOM 703 C C . PHE A 1 92 ? 1.648 -3.703 -2.180 1.00 98.31 92 PHE A C 1
ATOM 705 O O . PHE A 1 92 ? 0.727 -3.214 -2.839 1.00 98.31 92 PHE A O 1
ATOM 712 N N . HIS A 1 93 ? 2.689 -2.987 -1.748 1.00 98.06 93 HIS A N 1
ATOM 713 C CA . HIS A 1 93 ? 2.897 -1.568 -2.052 1.00 98.06 93 HIS A CA 1
ATOM 714 C C . HIS A 1 93 ? 3.021 -1.318 -3.564 1.00 98.06 93 HIS A C 1
ATOM 716 O O . HIS A 1 93 ? 2.325 -0.467 -4.116 1.00 98.06 93 HIS A O 1
ATOM 722 N N . GLU A 1 94 ? 3.800 -2.130 -4.279 1.00 97.88 94 GLU A N 1
ATOM 723 C CA . GLU A 1 94 ? 3.950 -2.009 -5.737 1.00 97.88 94 GLU A CA 1
ATOM 724 C C . GLU A 1 94 ? 2.661 -2.374 -6.499 1.00 97.88 94 GLU A C 1
ATOM 726 O O . GLU A 1 94 ? 2.288 -1.720 -7.480 1.00 97.88 94 GLU A O 1
ATOM 731 N N . ILE A 1 95 ? 1.915 -3.381 -6.025 1.00 98.19 95 ILE A N 1
ATOM 732 C CA . ILE A 1 95 ? 0.575 -3.698 -6.548 1.00 98.19 95 ILE A CA 1
ATOM 733 C C . ILE A 1 95 ? -0.380 -2.509 -6.344 1.00 98.19 95 ILE A C 1
ATOM 735 O O . ILE A 1 95 ? -1.211 -2.212 -7.213 1.00 98.19 95 ILE A O 1
ATOM 739 N N . ALA A 1 96 ? -0.290 -1.820 -5.206 1.00 98.31 96 ALA A N 1
ATOM 740 C CA . ALA A 1 96 ? -1.082 -0.630 -4.924 1.00 98.31 96 ALA A CA 1
ATOM 741 C C . ALA A 1 96 ? -0.705 0.537 -5.848 1.00 98.31 96 ALA A C 1
ATOM 743 O O . ALA A 1 96 ? -1.597 1.138 -6.455 1.00 98.31 96 ALA A O 1
ATOM 744 N N . HIS A 1 97 ? 0.588 0.791 -6.060 1.00 97.88 97 HIS A N 1
ATOM 745 C CA . HIS A 1 97 ? 1.036 1.777 -7.041 1.00 97.88 97 HIS A CA 1
ATOM 746 C C . HIS A 1 97 ? 0.495 1.494 -8.439 1.00 97.88 97 HIS A C 1
ATOM 748 O O . HIS A 1 97 ? 0.015 2.415 -9.095 1.00 97.88 97 HIS A O 1
ATOM 754 N N . TRP A 1 98 ? 0.486 0.241 -8.898 1.00 97.56 98 TRP A N 1
ATOM 755 C CA . TRP A 1 98 ? -0.065 -0.078 -10.217 1.00 97.56 98 TRP A CA 1
ATOM 756 C C . TRP A 1 98 ? -1.554 0.281 -10.351 1.00 97.56 98 TRP A C 1
ATOM 758 O O . TRP A 1 98 ? -1.990 0.746 -11.411 1.00 97.56 98 TRP A O 1
ATOM 768 N N . GLN A 1 99 ? -2.333 0.104 -9.279 1.00 97.12 99 GLN A N 1
ATOM 769 C CA . GLN A 1 99 ? -3.754 0.465 -9.247 1.00 97.12 99 GLN A CA 1
ATOM 770 C C . GLN A 1 99 ? -3.967 1.985 -9.316 1.00 97.12 99 GLN A C 1
ATOM 772 O O . GLN A 1 99 ? -4.903 2.433 -9.982 1.00 97.12 99 GLN A O 1
ATOM 777 N N . ILE A 1 100 ? -3.090 2.761 -8.674 1.00 96.81 100 ILE A N 1
ATOM 778 C CA . ILE A 1 100 ? -3.156 4.230 -8.587 1.00 96.81 100 ILE A CA 1
ATOM 779 C C . ILE A 1 100 ? -2.582 4.897 -9.842 1.00 96.81 100 ILE A C 1
ATOM 781 O O . ILE A 1 100 ? -3.131 5.880 -10.345 1.00 96.81 100 ILE A O 1
ATOM 785 N N . ALA A 1 101 ? -1.486 4.355 -10.370 1.00 96.38 101 ALA A N 1
ATOM 786 C CA . ALA A 1 101 ? -0.764 4.928 -11.486 1.00 96.38 101 ALA A CA 1
ATOM 787 C C . ALA A 1 101 ? -1.624 4.953 -12.752 1.00 96.38 101 ALA A C 1
ATOM 789 O O . ALA A 1 101 ? -2.295 3.979 -13.118 1.00 96.38 101 ALA A O 1
ATOM 790 N N . SER A 1 102 ? -1.545 6.066 -13.481 1.00 94.62 102 SER A N 1
ATOM 791 C CA . SER A 1 102 ? -2.213 6.181 -14.774 1.00 94.62 102 SER A CA 1
ATOM 792 C C . SER A 1 102 ? -1.682 5.129 -15.766 1.00 94.62 102 SER A C 1
ATOM 794 O O . SER A 1 102 ? -0.493 4.788 -15.734 1.00 94.62 102 SER A O 1
ATOM 796 N N . PRO A 1 103 ? -2.505 4.642 -16.718 1.00 94.06 103 PRO A N 1
ATOM 797 C CA . PRO A 1 103 ? -2.082 3.597 -17.653 1.00 94.06 103 PRO A CA 1
ATOM 798 C C . PRO A 1 103 ? -0.805 3.915 -18.444 1.00 94.06 103 PRO A C 1
ATOM 800 O O . PRO A 1 103 ? -0.028 3.013 -18.756 1.00 94.06 103 PRO A O 1
ATOM 803 N N . CYS A 1 104 ? -0.554 5.192 -18.757 1.00 94.69 104 CYS A N 1
ATOM 804 C CA . CYS A 1 104 ? 0.668 5.609 -19.446 1.00 94.69 104 CYS A CA 1
ATOM 805 C C . CYS A 1 104 ? 1.923 5.522 -18.562 1.00 94.69 104 CYS A C 1
ATOM 807 O O . CYS A 1 104 ? 2.996 5.221 -19.082 1.00 94.69 104 CYS A O 1
ATOM 809 N N . ARG A 1 105 ? 1.793 5.730 -17.245 1.00 97.12 105 ARG A N 1
ATOM 810 C CA . ARG A 1 105 ? 2.904 5.684 -16.285 1.00 97.12 105 ARG A CA 1
ATOM 811 C C . ARG A 1 105 ? 3.240 4.282 -15.801 1.00 97.12 105 ARG A C 1
ATOM 813 O O . ARG A 1 105 ? 4.386 4.037 -15.449 1.00 97.12 105 ARG A O 1
ATOM 820 N N . ARG A 1 106 ? 2.307 3.328 -15.885 1.00 96.81 106 ARG A N 1
ATOM 821 C CA . ARG A 1 106 ? 2.569 1.911 -15.564 1.00 96.81 106 ARG A CA 1
ATOM 822 C C . ARG A 1 106 ? 3.728 1.310 -16.361 1.00 96.81 106 ARG A C 1
ATOM 824 O O . ARG A 1 106 ? 4.297 0.327 -15.932 1.00 96.81 106 ARG A O 1
ATOM 831 N N . LYS A 1 107 ? 4.112 1.891 -17.500 1.00 96.62 107 LYS A N 1
ATOM 832 C CA . LYS A 1 107 ? 5.250 1.421 -18.311 1.00 96.62 107 LYS A CA 1
ATOM 833 C C . LYS A 1 107 ? 6.591 2.053 -17.931 1.00 96.62 107 LYS A C 1
ATOM 835 O O . LYS A 1 107 ? 7.605 1.723 -18.540 1.00 96.62 107 LYS A O 1
ATOM 840 N N . LEU A 1 108 ? 6.592 2.994 -16.992 1.00 97.50 108 LEU A N 1
ATOM 841 C CA . LEU A 1 108 ? 7.786 3.698 -16.547 1.00 97.50 108 LEU A CA 1
ATOM 842 C C . LEU A 1 108 ? 8.369 3.014 -15.306 1.00 97.50 108 LEU A C 1
ATOM 844 O O . LEU A 1 108 ? 7.596 2.484 -14.503 1.00 97.50 108 LEU A O 1
ATOM 848 N N . PRO A 1 109 ? 9.700 3.058 -15.119 1.00 97.00 109 PRO A N 1
ATOM 849 C CA . PRO A 1 109 ? 10.319 2.663 -13.861 1.00 97.00 109 PRO A CA 1
ATOM 850 C C . PRO A 1 109 ? 9.731 3.448 -12.685 1.00 97.00 109 PRO A C 1
ATOM 852 O O . PRO A 1 109 ? 9.499 4.655 -12.817 1.00 97.00 109 PRO A O 1
ATOM 855 N N . ASP A 1 110 ? 9.456 2.756 -11.580 1.00 96.75 110 ASP A N 1
ATOM 856 C CA . ASP A 1 110 ? 8.839 3.287 -10.356 1.00 96.75 110 ASP A CA 1
ATOM 857 C C . ASP A 1 110 ? 7.622 4.190 -10.654 1.00 96.75 110 ASP A C 1
ATOM 859 O O . ASP A 1 110 ? 7.434 5.259 -10.077 1.00 96.75 110 ASP A O 1
ATOM 863 N N . PHE A 1 111 ? 6.831 3.806 -11.665 1.00 97.75 111 PHE A N 1
ATOM 864 C CA . PHE A 1 111 ? 5.623 4.507 -12.120 1.00 97.75 111 PHE A CA 1
ATOM 865 C C . PHE A 1 111 ? 5.842 5.988 -12.489 1.00 97.75 111 PHE A C 1
ATOM 867 O O . PHE A 1 111 ? 4.898 6.787 -12.512 1.00 97.75 111 PHE A O 1
ATOM 874 N N . GLY A 1 112 ? 7.086 6.369 -12.798 1.00 97.06 112 GLY A N 1
ATOM 875 C CA . GLY A 1 112 ? 7.468 7.751 -13.082 1.00 97.06 112 GLY A CA 1
ATOM 876 C C . GLY A 1 112 ? 7.444 8.676 -11.858 1.00 97.06 112 GLY A C 1
ATOM 877 O O . GLY A 1 112 ? 7.391 9.893 -12.046 1.00 97.06 112 GLY A O 1
ATOM 878 N N . LEU A 1 113 ? 7.475 8.128 -10.636 1.00 96.75 113 LEU A N 1
ATOM 879 C CA . LEU A 1 113 ? 7.578 8.874 -9.370 1.00 96.75 113 LEU A CA 1
ATOM 880 C C . LEU A 1 113 ? 9.032 9.211 -8.988 1.00 96.75 113 LEU A C 1
ATOM 882 O O . LEU A 1 113 ? 9.283 9.971 -8.047 1.00 96.75 113 LEU A O 1
ATOM 886 N N . GLY A 1 114 ? 10.005 8.658 -9.712 1.00 94.69 114 GLY A N 1
ATOM 887 C CA . GLY A 1 114 ? 11.411 8.679 -9.312 1.00 94.69 114 GLY A CA 1
ATOM 888 C C . GLY A 1 114 ? 11.729 7.568 -8.303 1.00 94.69 114 GLY A C 1
ATOM 889 O O . GLY A 1 114 ? 10.867 6.746 -8.010 1.00 94.69 114 GLY A O 1
ATOM 890 N N . PRO A 1 115 ? 12.962 7.512 -7.778 1.00 93.19 115 PRO A N 1
ATOM 891 C CA . PRO A 1 115 ? 13.410 6.370 -6.992 1.00 93.19 115 PRO A CA 1
ATOM 892 C C . PRO A 1 115 ? 12.701 6.268 -5.642 1.00 93.19 115 PRO A C 1
ATOM 894 O O . PRO A 1 115 ? 12.662 7.244 -4.882 1.00 93.19 115 PRO A O 1
ATOM 897 N N . GLY A 1 116 ? 12.226 5.061 -5.332 1.00 89.12 116 GLY A N 1
ATOM 898 C CA . GLY A 1 116 ? 11.860 4.659 -3.978 1.00 89.12 116 GLY A CA 1
ATOM 899 C C . GLY A 1 116 ? 13.095 4.400 -3.098 1.00 89.12 116 GLY A C 1
ATOM 900 O O . GLY A 1 116 ? 14.235 4.434 -3.585 1.00 89.12 116 GLY A O 1
ATOM 901 N N . PRO A 1 117 ? 12.903 4.140 -1.791 1.00 89.38 117 PRO A N 1
ATOM 902 C CA . PRO A 1 117 ? 13.995 3.820 -0.869 1.00 89.38 117 PRO A CA 1
ATOM 903 C C . PRO A 1 117 ? 14.850 2.637 -1.345 1.00 89.38 117 PRO A C 1
ATOM 905 O O . PRO A 1 117 ? 16.084 2.760 -1.363 1.00 89.38 117 PRO A O 1
ATOM 908 N N . GLU A 1 118 ? 14.177 1.586 -1.829 1.00 91.12 118 GLU A N 1
ATOM 909 C CA . GLU A 1 118 ? 14.778 0.305 -2.228 1.00 91.12 118 GLU A CA 1
ATOM 910 C C . GLU A 1 118 ? 15.286 0.272 -3.671 1.00 91.12 118 GLU A C 1
ATOM 912 O O . GLU A 1 118 ? 16.055 -0.612 -4.032 1.00 91.12 118 GLU A O 1
ATOM 917 N N . THR A 1 119 ? 14.930 1.253 -4.507 1.00 92.31 119 THR A N 1
ATOM 918 C CA . THR A 1 119 ? 15.396 1.319 -5.898 1.00 92.31 119 THR A CA 1
ATOM 919 C C . THR A 1 119 ? 16.919 1.472 -5.954 1.00 92.31 119 THR A C 1
ATOM 921 O O . THR A 1 119 ? 17.474 2.508 -5.571 1.00 92.31 119 THR A O 1
ATOM 924 N N . GLY A 1 120 ? 17.611 0.482 -6.518 1.00 94.44 120 GLY A N 1
ATOM 925 C CA . GLY A 1 120 ? 19.056 0.510 -6.749 1.00 94.44 120 GLY A CA 1
ATOM 926 C C . GLY A 1 120 ? 19.488 1.501 -7.829 1.00 94.44 120 GLY A C 1
ATOM 927 O O . GLY A 1 120 ? 20.464 2.244 -7.683 1.00 94.44 120 GLY A O 1
ATOM 928 N N . LEU A 1 121 ? 18.732 1.568 -8.928 1.00 94.75 121 LEU A N 1
ATOM 929 C CA . LEU A 1 121 ? 19.049 2.383 -10.106 1.00 94.75 121 LEU A CA 1
ATOM 930 C C . LEU A 1 121 ? 18.545 3.832 -9.983 1.00 94.75 121 LEU A C 1
ATOM 932 O O . LEU A 1 121 ? 17.912 4.366 -10.898 1.00 94.75 121 LEU A O 1
ATOM 936 N N . LYS A 1 122 ? 18.880 4.502 -8.872 1.00 95.50 122 LYS A N 1
ATOM 937 C CA . LYS A 1 122 ? 18.303 5.806 -8.484 1.00 95.50 122 LYS A CA 1
ATOM 938 C C . LYS A 1 122 ? 18.385 6.882 -9.563 1.00 95.50 122 LYS A C 1
ATOM 940 O O . LYS A 1 122 ? 17.379 7.491 -9.907 1.00 95.50 122 LYS A O 1
ATOM 945 N N . ALA A 1 123 ? 19.564 7.069 -10.157 1.00 95.88 123 ALA A N 1
ATOM 946 C CA . ALA A 1 123 ? 19.762 8.067 -11.211 1.00 95.88 123 ALA A CA 1
ATOM 947 C C . ALA A 1 123 ? 18.931 7.784 -12.475 1.00 95.88 123 ALA A C 1
ATOM 949 O O . ALA A 1 123 ? 18.553 8.712 -13.186 1.00 95.88 123 ALA A O 1
ATOM 950 N N . ARG A 1 124 ? 18.645 6.506 -12.767 1.00 94.81 124 ARG A N 1
ATOM 951 C CA . ARG A 1 124 ? 17.780 6.143 -13.893 1.00 94.81 124 ARG A CA 1
ATOM 952 C C . ARG A 1 124 ? 16.320 6.400 -13.560 1.00 94.81 124 ARG A C 1
ATOM 954 O O . ARG A 1 124 ? 15.649 6.994 -14.389 1.00 94.81 124 ARG A O 1
ATOM 961 N N . ALA A 1 125 ? 15.851 6.002 -12.378 1.00 94.94 125 ALA A N 1
ATOM 962 C CA . ALA A 1 125 ? 14.476 6.266 -11.951 1.00 94.94 125 ALA A CA 1
ATOM 963 C C . ALA A 1 125 ? 14.178 7.774 -11.944 1.00 94.94 125 ALA A C 1
ATOM 965 O O . ALA A 1 125 ? 13.154 8.203 -12.469 1.00 94.94 125 ALA A O 1
ATOM 966 N N . GLU A 1 126 ? 15.125 8.586 -11.464 1.00 95.94 126 GLU A N 1
ATOM 967 C CA . GLU A 1 126 ? 15.017 10.050 -11.466 1.00 95.94 126 GLU A CA 1
ATOM 968 C C . GLU A 1 126 ? 14.833 10.618 -12.881 1.00 95.94 126 GLU A C 1
ATOM 970 O O . GLU A 1 126 ? 14.014 11.505 -13.097 1.00 95.94 126 GLU A O 1
ATOM 975 N N . ALA A 1 127 ? 15.528 10.062 -13.879 1.00 96.44 127 ALA A N 1
ATOM 976 C CA . ALA A 1 127 ? 15.405 10.497 -15.271 1.00 96.44 127 ALA A CA 1
ATOM 977 C C . ALA A 1 127 ? 14.023 10.208 -15.894 1.00 96.44 127 ALA A C 1
ATOM 979 O O . ALA A 1 127 ? 13.687 10.804 -16.918 1.00 96.44 127 ALA A O 1
ATOM 980 N N . PHE A 1 128 ? 13.232 9.309 -15.298 1.00 95.38 128 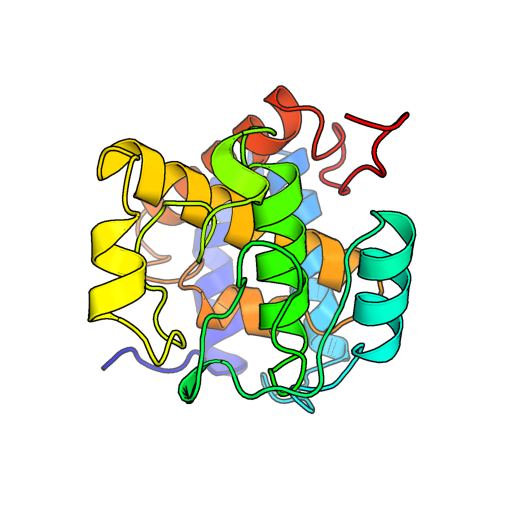PHE A N 1
ATOM 981 C CA . PHE A 1 128 ? 11.850 9.019 -15.699 1.00 95.38 128 PHE A CA 1
ATOM 982 C C . PHE A 1 128 ? 10.805 9.710 -14.812 1.00 95.38 128 PHE A C 1
ATOM 984 O O . PHE A 1 128 ? 9.607 9.559 -15.066 1.00 95.38 128 PHE A O 1
ATOM 991 N N . CYS A 1 129 ? 11.232 10.470 -13.799 1.00 96.31 129 CYS A N 1
ATOM 992 C CA . CYS A 1 129 ? 10.326 11.212 -12.936 1.00 96.31 129 CYS A CA 1
ATOM 993 C C . CYS A 1 129 ? 9.530 12.232 -13.766 1.00 96.31 129 CYS A C 1
ATOM 995 O O . CYS A 1 129 ? 10.095 13.081 -14.458 1.00 96.31 129 CYS A O 1
ATOM 997 N N . CYS A 1 130 ? 8.205 12.122 -13.731 1.00 95.94 130 CYS A N 1
ATOM 998 C CA . CYS A 1 130 ? 7.297 12.936 -14.545 1.00 95.94 130 CYS A CA 1
ATOM 999 C C . CYS A 1 130 ? 6.121 13.511 -13.746 1.00 95.94 130 CYS A C 1
ATOM 1001 O O . CYS A 1 130 ? 5.197 14.085 -14.324 1.00 95.94 130 CYS A O 1
ATOM 1003 N N . VAL A 1 131 ? 6.163 13.358 -12.423 1.00 94.38 131 VAL A N 1
ATOM 1004 C CA . VAL A 1 131 ? 5.107 13.741 -11.487 1.00 94.38 131 VAL A CA 1
ATOM 1005 C C . VAL A 1 131 ? 5.636 14.854 -10.578 1.00 94.38 131 VAL A C 1
ATOM 1007 O O . VAL A 1 131 ? 6.805 14.852 -10.195 1.00 94.38 131 VAL A O 1
ATOM 1010 N N . ALA A 1 132 ? 4.800 15.845 -10.259 1.00 93.62 132 ALA A N 1
ATOM 1011 C CA . ALA A 1 132 ? 5.196 16.907 -9.339 1.00 93.62 132 ALA A CA 1
ATOM 1012 C C . ALA A 1 132 ? 5.355 16.354 -7.914 1.00 93.62 132 ALA A C 1
ATOM 1014 O O . ALA A 1 132 ? 4.653 15.427 -7.524 1.00 93.62 132 ALA A O 1
ATOM 1015 N N . GLN A 1 133 ? 6.220 16.964 -7.098 1.00 91.12 133 GLN A N 1
ATOM 1016 C CA . GLN A 1 133 ? 6.510 16.475 -5.740 1.00 91.12 133 GLN A CA 1
ATOM 1017 C C . GLN A 1 133 ? 5.253 16.266 -4.877 1.00 91.12 133 GLN A C 1
ATOM 1019 O O . GLN A 1 133 ? 5.155 15.281 -4.155 1.00 91.12 133 GLN A O 1
ATOM 1024 N N . LYS A 1 134 ? 4.272 17.170 -4.977 1.00 92.25 134 LYS A N 1
ATOM 1025 C CA . LYS A 1 134 ? 3.004 17.048 -4.247 1.00 92.25 134 LYS A CA 1
ATOM 1026 C C . LYS A 1 134 ? 2.217 15.803 -4.668 1.00 92.25 134 LYS A C 1
ATOM 1028 O O . LYS A 1 134 ? 1.703 15.090 -3.816 1.00 92.25 134 LYS A O 1
ATOM 1033 N N . ASP A 1 135 ? 2.122 15.568 -5.972 1.00 94.19 135 ASP A N 1
ATOM 1034 C CA . ASP A 1 135 ? 1.386 14.432 -6.526 1.00 94.19 135 ASP A CA 1
ATOM 1035 C C . ASP A 1 135 ? 2.112 13.120 -6.188 1.00 94.19 135 ASP A C 1
ATOM 1037 O O . ASP A 1 135 ? 1.470 12.123 -5.879 1.00 94.19 135 ASP A O 1
ATOM 1041 N N . LYS A 1 136 ? 3.453 13.143 -6.138 1.00 94.62 136 LYS A N 1
ATOM 1042 C CA . LYS A 1 136 ? 4.262 12.027 -5.636 1.00 94.62 136 LYS A CA 1
ATOM 1043 C C . LYS A 1 136 ? 3.905 11.685 -4.191 1.00 94.62 136 LYS A C 1
ATOM 1045 O O . LYS A 1 136 ? 3.612 10.535 -3.901 1.00 94.62 136 LYS A O 1
ATOM 1050 N N . GLU A 1 137 ? 3.905 12.666 -3.292 1.00 94.88 137 GLU A N 1
ATOM 1051 C CA . GLU A 1 137 ? 3.555 12.441 -1.882 1.00 94.88 137 GLU A CA 1
ATOM 1052 C C . GLU A 1 137 ? 2.118 11.926 -1.713 1.00 94.88 137 GLU A C 1
ATOM 1054 O O . GLU A 1 137 ? 1.868 11.065 -0.871 1.00 94.88 137 GLU A O 1
ATOM 1059 N N . GLU A 1 138 ? 1.165 12.419 -2.508 1.00 96.31 138 GLU A N 1
ATOM 1060 C CA . GLU A 1 138 ? -0.204 11.891 -2.507 1.00 96.31 138 GLU A CA 1
ATOM 1061 C C . GLU A 1 138 ? -0.239 10.424 -2.962 1.00 96.31 138 GLU A C 1
ATOM 1063 O O . GLU A 1 138 ? -0.811 9.589 -2.261 1.00 96.31 138 GLU A O 1
ATOM 1068 N N . GLU A 1 139 ? 0.402 10.088 -4.085 1.00 97.38 139 GLU A N 1
ATOM 1069 C CA . GLU A 1 139 ? 0.429 8.719 -4.616 1.00 97.38 139 GLU A CA 1
ATOM 1070 C C . GLU A 1 139 ? 1.138 7.729 -3.684 1.00 97.38 139 GLU A C 1
ATOM 1072 O O . GLU A 1 139 ? 0.646 6.614 -3.523 1.00 97.38 139 GLU A O 1
ATOM 1077 N N . GLU A 1 140 ? 2.228 8.131 -3.026 1.00 97.19 140 GLU A N 1
ATOM 1078 C CA . GLU A 1 140 ? 2.916 7.311 -2.018 1.00 97.19 140 GLU A CA 1
ATOM 1079 C C . GLU A 1 140 ? 2.016 7.016 -0.814 1.00 97.19 140 GLU A C 1
ATOM 1081 O O . GLU A 1 140 ? 1.909 5.869 -0.384 1.00 97.19 140 GLU A O 1
ATOM 1086 N N . ASN A 1 141 ? 1.302 8.023 -0.296 1.00 97.69 141 ASN A N 1
ATOM 1087 C CA . ASN A 1 141 ? 0.380 7.822 0.825 1.00 97.69 141 ASN A CA 1
ATOM 1088 C C . ASN A 1 141 ? -0.787 6.897 0.443 1.00 97.69 141 ASN A C 1
ATOM 1090 O O . ASN A 1 141 ? -1.190 6.040 1.234 1.00 97.69 141 ASN A O 1
ATOM 1094 N N . LEU A 1 142 ? -1.324 7.051 -0.773 1.00 98.56 142 LEU A N 1
ATOM 1095 C CA . LEU A 1 142 ? -2.378 6.178 -1.291 1.00 98.56 142 LEU A CA 1
ATOM 1096 C C . LEU A 1 142 ? -1.875 4.739 -1.466 1.00 98.56 142 LEU A C 1
ATOM 1098 O O . LEU A 1 142 ? -2.571 3.811 -1.052 1.00 98.56 142 LEU A O 1
ATOM 1102 N N . ALA A 1 143 ? -0.689 4.550 -2.053 1.00 98.31 143 ALA A N 1
ATOM 1103 C CA . ALA A 1 143 ? -0.109 3.231 -2.297 1.00 98.31 143 ALA A CA 1
ATOM 1104 C C . ALA A 1 143 ? 0.231 2.519 -0.987 1.00 98.31 143 ALA A C 1
ATOM 1106 O O . ALA A 1 143 ? -0.142 1.361 -0.808 1.00 98.31 143 ALA A O 1
ATOM 1107 N N . SER A 1 144 ? 0.816 3.257 -0.044 1.00 98.25 144 SER A N 1
ATOM 1108 C CA . SER A 1 144 ? 1.108 2.808 1.313 1.00 98.25 144 SER A CA 1
ATOM 1109 C C . SER A 1 144 ? -0.136 2.243 2.001 1.00 98.25 144 SER A C 1
ATOM 1111 O O . SER A 1 144 ? -0.167 1.070 2.384 1.00 98.25 144 SER A O 1
ATOM 1113 N N . LEU A 1 145 ? -1.209 3.040 2.105 1.00 98.75 145 LEU A N 1
ATOM 1114 C CA . LEU A 1 145 ? -2.420 2.587 2.785 1.00 98.75 145 LEU A CA 1
ATOM 1115 C C . LEU A 1 145 ? -3.101 1.449 2.018 1.00 98.75 145 LEU A C 1
ATOM 1117 O O . LEU A 1 145 ? -3.506 0.462 2.625 1.00 98.75 145 LEU A O 1
ATOM 1121 N N . LEU A 1 146 ? -3.218 1.547 0.693 1.00 98.81 146 LEU A N 1
ATOM 1122 C CA . LEU A 1 146 ? -3.866 0.509 -0.108 1.00 98.81 146 LEU A CA 1
ATOM 1123 C C . LEU A 1 146 ? -3.108 -0.830 -0.047 1.00 98.81 146 LEU A C 1
ATOM 1125 O O . LEU A 1 146 ? -3.752 -1.877 0.024 1.00 98.81 146 LEU A O 1
ATOM 1129 N N . GLY A 1 147 ? -1.773 -0.811 -0.023 1.00 98.56 147 GLY A N 1
ATOM 1130 C CA . GLY A 1 147 ? -0.939 -2.002 0.160 1.00 98.56 147 GLY A CA 1
ATOM 1131 C C . GLY A 1 147 ? -1.191 -2.678 1.510 1.00 98.56 147 GLY A C 1
ATOM 1132 O O . GLY A 1 147 ? -1.472 -3.875 1.554 1.00 98.56 147 GLY A O 1
ATOM 1133 N N . ILE A 1 148 ? -1.220 -1.894 2.594 1.00 98.75 148 ILE A N 1
ATOM 1134 C CA . ILE A 1 148 ? -1.554 -2.366 3.952 1.00 98.75 148 ILE A CA 1
ATOM 1135 C C . ILE A 1 148 ? -2.953 -3.000 3.992 1.00 98.75 148 ILE A C 1
ATOM 1137 O O . ILE A 1 148 ? -3.160 -4.037 4.623 1.00 98.75 148 ILE A O 1
ATOM 1141 N N . LEU A 1 149 ? -3.930 -2.402 3.306 1.00 98.75 149 LEU A N 1
ATOM 1142 C CA . LEU A 1 149 ? -5.291 -2.937 3.244 1.00 98.75 149 LEU A CA 1
ATOM 1143 C C . LEU A 1 149 ? -5.372 -4.249 2.452 1.00 98.75 149 LEU A C 1
ATOM 1145 O O . LEU A 1 149 ? -6.154 -5.131 2.814 1.00 98.75 149 LEU A O 1
ATOM 1149 N N . TRP A 1 150 ? -4.580 -4.403 1.387 1.00 98.69 150 TRP A N 1
ATOM 1150 C CA . TRP A 1 150 ? -4.476 -5.674 0.666 1.00 98.69 150 TRP A CA 1
ATOM 1151 C C . TRP A 1 150 ? -3.851 -6.768 1.528 1.00 98.69 150 TRP A C 1
ATOM 1153 O O . TRP A 1 150 ? -4.380 -7.881 1.558 1.00 98.69 150 TRP A O 1
ATOM 1163 N N . GLU A 1 151 ? -2.788 -6.441 2.262 1.00 98.44 151 GLU A N 1
ATOM 1164 C CA . GLU A 1 151 ? -2.161 -7.361 3.209 1.00 98.44 151 GLU A CA 1
ATOM 1165 C C . GLU A 1 151 ? -3.154 -7.800 4.298 1.00 98.44 151 GLU A C 1
ATOM 1167 O O . GLU A 1 151 ? -3.307 -8.999 4.535 1.00 98.44 151 GLU A O 1
ATOM 1172 N N . GLU A 1 152 ? -3.902 -6.862 4.895 1.00 98.25 152 GLU A N 1
ATOM 1173 C CA . GLU A 1 152 ? -4.944 -7.158 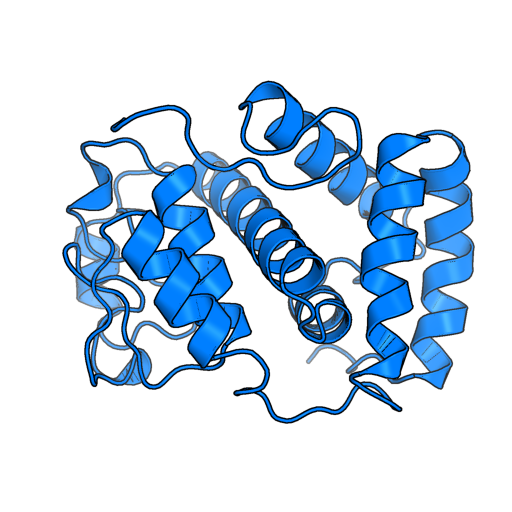5.894 1.00 98.25 152 GLU A CA 1
ATOM 1174 C C . GLU A 1 152 ? -5.998 -8.109 5.330 1.00 98.25 152 GLU A C 1
ATOM 1176 O O . GLU A 1 152 ? -6.273 -9.162 5.911 1.00 98.25 152 GLU A O 1
ATOM 1181 N N . LYS A 1 153 ? -6.548 -7.774 4.159 1.00 98.12 153 LYS A N 1
ATOM 1182 C CA . LYS A 1 153 ? -7.610 -8.551 3.516 1.00 98.12 153 LYS A CA 1
ATOM 1183 C C . LYS A 1 153 ? -7.184 -9.980 3.179 1.00 98.12 153 LYS A C 1
ATOM 1185 O O . LYS A 1 153 ? -8.022 -10.884 3.183 1.00 98.12 153 LYS A O 1
ATOM 1190 N N . LEU A 1 154 ? -5.909 -10.184 2.857 1.00 97.69 154 LEU A N 1
ATOM 1191 C CA . LEU A 1 154 ? -5.352 -11.490 2.503 1.00 97.69 154 LEU A CA 1
ATOM 1192 C C . LEU A 1 154 ? -4.770 -12.243 3.709 1.00 97.69 154 LEU A C 1
ATOM 1194 O O . LEU A 1 154 ? -4.244 -13.341 3.541 1.00 97.69 154 LEU A O 1
ATOM 1198 N N . GLY A 1 155 ? -4.936 -11.708 4.922 1.00 96.19 155 GLY A N 1
ATOM 1199 C CA . GLY A 1 155 ? -4.567 -12.378 6.167 1.00 96.19 155 GLY A CA 1
ATOM 1200 C C . GLY A 1 155 ? -3.089 -12.255 6.536 1.00 96.19 155 GLY A C 1
ATOM 1201 O O . GLY A 1 155 ? -2.591 -13.102 7.275 1.00 96.19 155 GLY A O 1
ATOM 1202 N N . GLY A 1 156 ? -2.390 -11.239 6.024 1.00 96.69 156 GLY A N 1
ATOM 1203 C CA . GLY A 1 156 ? -1.016 -10.906 6.395 1.00 96.69 156 GLY A CA 1
ATOM 1204 C C . GLY A 1 156 ? -0.915 -10.001 7.637 1.00 96.69 156 GLY A C 1
ATOM 1205 O O . GLY A 1 156 ? -1.919 -9.454 8.110 1.00 96.69 156 GLY A O 1
ATOM 1206 N N . PRO A 1 157 ? 0.296 -9.832 8.199 1.00 97.00 157 PRO A N 1
ATOM 1207 C CA . PRO A 1 157 ? 0.559 -9.031 9.396 1.00 97.00 157 PRO A CA 1
ATOM 1208 C C . PRO A 1 157 ? 0.591 -7.510 9.126 1.00 97.00 157 PRO A C 1
ATOM 1210 O O . PRO A 1 157 ? 1.530 -6.825 9.530 1.00 97.00 157 PRO A O 1
ATOM 1213 N N . ALA A 1 158 ? -0.468 -6.961 8.524 1.00 97.56 158 ALA A N 1
ATOM 1214 C CA . ALA A 1 158 ? -0.567 -5.567 8.061 1.00 97.56 158 ALA A CA 1
ATOM 1215 C C . ALA A 1 158 ? -0.220 -4.482 9.103 1.00 97.56 158 ALA A C 1
ATOM 1217 O O . ALA A 1 158 ? 0.160 -3.363 8.756 1.00 97.56 158 ALA A O 1
ATOM 1218 N N . ILE A 1 159 ? -0.329 -4.786 10.401 1.00 96.19 159 ILE A N 1
ATOM 1219 C CA . ILE A 1 159 ? 0.102 -3.886 11.476 1.00 96.19 159 ILE A CA 1
ATOM 1220 C C . ILE A 1 159 ? 1.600 -3.552 11.414 1.00 96.19 159 ILE A C 1
ATOM 1222 O O . ILE A 1 159 ? 1.983 -2.470 11.860 1.00 96.19 159 ILE A O 1
ATOM 1226 N N . LEU A 1 160 ? 2.440 -4.449 10.884 1.00 95.25 160 LEU A N 1
ATOM 1227 C CA . LEU A 1 160 ? 3.876 -4.211 10.728 1.00 95.25 160 LEU A CA 1
ATOM 1228 C C . LEU A 1 160 ? 4.114 -3.096 9.717 1.00 95.25 160 LEU A C 1
ATOM 1230 O O . LEU A 1 160 ? 4.635 -2.049 10.098 1.00 95.25 160 LEU A O 1
ATOM 1234 N N . ALA A 1 161 ? 3.593 -3.258 8.499 1.00 95.06 161 ALA A N 1
ATOM 1235 C CA . ALA A 1 161 ? 3.660 -2.240 7.458 1.00 95.06 161 ALA A CA 1
ATOM 1236 C C . ALA A 1 161 ? 3.034 -0.909 7.917 1.00 95.06 161 ALA A C 1
ATOM 1238 O O . ALA A 1 161 ? 3.601 0.159 7.695 1.00 95.06 161 ALA A O 1
ATOM 1239 N N . PHE A 1 162 ? 1.919 -0.947 8.657 1.00 96.25 162 PHE A N 1
ATOM 1240 C CA . PHE A 1 162 ? 1.315 0.261 9.231 1.00 96.25 162 PHE A CA 1
ATOM 1241 C C . PHE A 1 162 ? 2.237 0.985 10.230 1.00 96.25 162 PHE A C 1
ATOM 1243 O O . PHE A 1 162 ? 2.276 2.217 10.259 1.00 96.25 162 PHE A O 1
ATOM 1250 N N . CYS A 1 163 ? 2.998 0.247 11.044 1.00 93.19 163 CYS A N 1
ATOM 1251 C CA . CYS A 1 163 ? 3.969 0.833 11.971 1.00 93.19 163 CYS A CA 1
ATOM 1252 C C . CYS A 1 163 ? 5.232 1.343 11.258 1.00 93.19 163 CYS A C 1
ATOM 1254 O O . CYS A 1 163 ? 5.752 2.391 11.639 1.00 93.19 163 CYS A O 1
ATOM 1256 N N . GLU A 1 164 ? 5.725 0.612 10.260 1.00 90.25 164 GLU A N 1
ATOM 1257 C CA . GLU A 1 164 ? 6.969 0.908 9.533 1.00 90.25 164 GLU A CA 1
ATOM 1258 C C . GLU A 1 164 ? 6.818 2.081 8.564 1.00 90.25 164 GLU A C 1
ATOM 1260 O O . GLU A 1 164 ? 7.728 2.896 8.427 1.00 90.25 164 GLU A O 1
ATOM 1265 N N . GLN A 1 165 ? 5.639 2.233 7.959 1.00 88.69 165 GLN A N 1
ATOM 1266 C CA . GLN A 1 165 ? 5.337 3.312 7.016 1.00 88.69 165 GLN A CA 1
ATOM 1267 C C . GLN A 1 165 ? 4.829 4.588 7.716 1.00 88.69 165 GLN A C 1
ATOM 1269 O O . GLN A 1 165 ? 4.117 5.398 7.133 1.00 88.69 165 GLN A O 1
ATOM 1274 N N . ASN A 1 166 ? 5.211 4.785 8.984 1.00 84.94 166 ASN A N 1
ATOM 1275 C CA . ASN A 1 166 ? 5.030 6.017 9.762 1.00 84.94 166 ASN A CA 1
ATOM 1276 C C . ASN A 1 166 ? 3.578 6.508 9.952 1.00 84.94 166 ASN A C 1
ATOM 1278 O O . ASN A 1 166 ? 3.370 7.637 10.397 1.00 84.94 166 ASN A O 1
ATOM 1282 N N . TRP A 1 167 ? 2.555 5.665 9.756 1.00 94.62 167 TRP A N 1
ATOM 1283 C CA . TRP A 1 167 ? 1.146 6.040 9.994 1.00 94.62 167 TRP A CA 1
ATOM 1284 C C . TRP A 1 167 ? 0.831 6.416 11.445 1.00 94.62 167 TRP A C 1
ATOM 1286 O O . TRP A 1 167 ? -0.191 7.046 11.734 1.00 94.62 167 TRP A O 1
ATOM 1296 N N . LEU A 1 168 ? 1.706 6.013 12.365 1.00 91.75 168 LEU A N 1
ATOM 1297 C CA . LEU A 1 168 ? 1.628 6.282 13.796 1.00 91.75 168 LEU A CA 1
ATOM 1298 C C . LEU A 1 168 ? 2.667 7.306 14.276 1.00 91.75 168 LEU A C 1
ATOM 1300 O O . LEU A 1 168 ? 2.715 7.620 15.471 1.00 91.75 168 LEU A O 1
ATOM 1304 N N . GLU A 1 169 ? 3.497 7.834 13.375 1.00 86.38 169 GLU A N 1
ATOM 1305 C CA . GLU A 1 169 ? 4.479 8.852 13.722 1.00 86.38 169 GLU A CA 1
ATOM 1306 C C . GLU A 1 169 ? 3.766 10.117 14.227 1.00 86.38 169 GLU A C 1
ATOM 1308 O O . GLU A 1 169 ? 2.804 10.613 13.633 1.00 86.38 169 GLU A O 1
ATOM 1313 N N . LEU A 1 170 ? 4.227 10.635 15.371 1.00 86.94 170 LEU A N 1
ATOM 1314 C CA . LEU A 1 170 ? 3.652 11.818 16.020 1.00 86.94 170 LEU A CA 1
ATOM 1315 C C . LEU A 1 170 ? 2.143 11.670 16.319 1.00 86.94 170 LEU A C 1
ATOM 1317 O O . LEU A 1 170 ? 1.379 12.630 16.203 1.00 86.94 170 LEU A O 1
ATOM 1321 N N . SER A 1 171 ? 1.706 10.460 16.693 1.00 84.25 171 SER A N 1
ATOM 1322 C CA . SER A 1 171 ? 0.304 10.102 16.998 1.00 84.25 171 SER A CA 1
ATOM 1323 C C . SER A 1 171 ? -0.422 11.006 18.004 1.00 84.25 171 SER A C 1
ATOM 1325 O O . SER A 1 171 ? -1.654 11.018 18.055 1.00 84.25 171 SER A O 1
ATOM 1327 N N . GLU A 1 172 ? 0.314 11.766 18.814 1.00 83.31 172 GLU A N 1
ATOM 1328 C CA . GLU A 1 172 ? -0.230 12.766 19.728 1.00 83.31 172 GLU A CA 1
ATOM 1329 C C . GLU A 1 172 ? -0.817 13.989 19.006 1.00 83.31 172 GLU A C 1
ATOM 1331 O O . GLU A 1 172 ? -1.654 14.701 19.570 1.00 83.31 172 GLU A O 1
ATOM 1336 N N . ARG A 1 173 ? -0.403 14.242 17.758 1.00 90.12 173 ARG A N 1
ATOM 1337 C CA . ARG A 1 173 ? -0.928 15.324 16.924 1.00 90.12 173 ARG A CA 1
ATOM 1338 C C . ARG A 1 173 ? -2.233 14.882 16.293 1.00 90.12 173 ARG A C 1
ATOM 1340 O O . ARG A 1 173 ? -2.307 13.834 15.668 1.00 90.12 173 ARG A O 1
ATOM 1347 N N . THR A 1 174 ? -3.255 15.731 16.355 1.00 91.38 174 THR A N 1
ATOM 1348 C CA . THR A 1 174 ? -4.547 15.452 15.709 1.00 91.38 174 THR A CA 1
ATOM 1349 C C . THR A 1 174 ? -4.438 15.295 14.192 1.00 91.38 174 THR A C 1
ATOM 1351 O O . THR A 1 174 ? -5.274 14.620 13.600 1.00 91.38 174 THR A O 1
ATOM 1354 N N . SER A 1 175 ? -3.415 15.880 13.562 1.00 92.81 175 SER A N 1
ATOM 1355 C CA . SER A 1 175 ? -3.168 15.772 12.123 1.00 92.81 175 SER A CA 1
ATOM 1356 C C . SER A 1 175 ? -2.839 14.351 11.665 1.00 92.81 175 SER A C 1
ATOM 1358 O O . SER A 1 175 ? -3.225 13.998 10.561 1.00 92.81 175 SER A O 1
ATOM 1360 N N . THR A 1 176 ? -2.178 13.530 12.486 1.00 93.62 176 THR A N 1
ATOM 1361 C CA . THR A 1 176 ? -1.759 12.168 12.101 1.00 93.62 176 THR A CA 1
ATOM 1362 C C . THR A 1 176 ? -2.955 11.228 11.863 1.00 93.62 176 THR A C 1
ATOM 1364 O O . THR A 1 176 ? -3.111 10.736 10.749 1.00 93.62 176 THR A O 1
ATOM 1367 N N . PRO A 1 177 ? -3.879 11.017 12.822 1.00 95.81 177 PRO A N 1
ATOM 1368 C CA . PRO A 1 177 ? -5.099 10.252 12.563 1.00 95.81 177 PRO A CA 1
ATOM 1369 C C . PRO A 1 177 ? -6.002 10.891 11.500 1.00 95.81 177 PRO A C 1
ATOM 1371 O O . PRO A 1 177 ? -6.686 10.175 10.775 1.00 95.81 177 PRO A O 1
ATOM 1374 N N . MET A 1 178 ? -6.006 12.223 11.367 1.00 97.25 178 MET A N 1
ATOM 1375 C CA . MET A 1 178 ? -6.757 12.889 10.295 1.00 97.25 178 MET A CA 1
ATOM 1376 C C . MET A 1 178 ? -6.153 12.647 8.909 1.00 97.25 178 MET A C 1
ATOM 1378 O O . MET A 1 178 ? -6.899 12.583 7.934 1.00 97.25 178 MET A O 1
ATOM 1382 N N . HIS A 1 179 ? -4.833 12.493 8.808 1.00 97.44 179 HIS A N 1
ATOM 1383 C CA . HIS A 1 179 ? -4.171 12.119 7.566 1.00 97.44 179 HIS A CA 1
ATOM 1384 C C . HIS A 1 179 ? -4.628 10.731 7.107 1.00 97.44 179 HIS A C 1
ATOM 1386 O O . HIS A 1 179 ? -5.083 10.600 5.977 1.00 97.44 179 HIS A O 1
ATOM 1392 N N . PHE A 1 180 ? -4.653 9.741 8.005 1.00 98.25 180 PHE A N 1
ATOM 1393 C CA . PHE A 1 180 ? -5.214 8.415 7.711 1.00 98.25 180 PHE A CA 1
ATOM 1394 C C . PHE A 1 180 ? -6.670 8.472 7.234 1.00 98.25 180 PHE A C 1
ATOM 1396 O O . PHE A 1 180 ? -6.999 7.862 6.222 1.00 98.25 180 PHE A O 1
ATOM 1403 N N . VAL A 1 181 ? -7.528 9.248 7.911 1.00 98.25 181 VAL A N 1
ATOM 1404 C CA . VAL A 1 181 ? -8.919 9.470 7.467 1.00 98.25 181 VAL A CA 1
ATOM 1405 C C . VAL A 1 181 ? -8.951 10.050 6.049 1.00 98.25 181 VAL A C 1
ATOM 1407 O O . VAL A 1 181 ? -9.676 9.546 5.203 1.00 98.25 181 VAL A O 1
ATOM 1410 N N . THR A 1 182 ? -8.126 11.063 5.776 1.00 98.31 182 THR A N 1
ATOM 1411 C CA . THR A 1 182 ? -8.092 11.758 4.479 1.00 98.31 182 THR A CA 1
ATOM 1412 C C . THR A 1 182 ? -7.641 10.832 3.349 1.00 98.31 182 THR A C 1
ATOM 1414 O O . THR A 1 182 ? -8.235 10.841 2.275 1.00 98.31 182 THR A O 1
ATOM 1417 N N . VAL A 1 183 ? -6.608 10.018 3.581 1.00 98.62 183 VAL A N 1
ATOM 1418 C CA . VAL A 1 183 ? -6.107 9.061 2.583 1.00 98.62 183 VAL A CA 1
ATOM 1419 C C . VAL A 1 183 ? -7.124 7.942 2.356 1.00 98.62 183 VAL A C 1
ATOM 1421 O O . VAL A 1 183 ? -7.376 7.575 1.211 1.00 98.62 183 VAL A O 1
ATOM 1424 N N . LEU A 1 184 ? -7.762 7.435 3.416 1.00 98.69 184 LEU A N 1
ATOM 1425 C CA . LEU A 1 184 ? -8.810 6.422 3.287 1.00 98.69 184 LEU A CA 1
ATOM 1426 C C . LEU A 1 184 ? -10.015 6.948 2.498 1.00 98.69 184 LEU A C 1
ATOM 1428 O O . LEU A 1 184 ? -10.470 6.277 1.575 1.00 98.69 184 LEU A O 1
ATOM 1432 N N . ASP A 1 185 ? -10.500 8.149 2.821 1.00 98.50 185 ASP A N 1
ATOM 1433 C CA . ASP A 1 185 ? -11.592 8.794 2.086 1.00 98.50 185 ASP A CA 1
ATOM 1434 C C . ASP A 1 185 ? -11.212 8.971 0.609 1.00 98.50 185 ASP A C 1
ATOM 1436 O O . ASP A 1 185 ? -12.013 8.677 -0.279 1.00 98.50 185 ASP A O 1
ATOM 1440 N N . ARG A 1 186 ? -9.957 9.340 0.325 1.00 98.50 186 ARG A N 1
ATOM 1441 C CA . ARG A 1 186 ? -9.456 9.461 -1.046 1.00 98.50 186 ARG A CA 1
ATOM 1442 C C . ARG A 1 186 ? -9.425 8.125 -1.794 1.00 98.50 186 ARG A C 1
ATOM 1444 O O . ARG A 1 186 ? -9.797 8.081 -2.964 1.00 98.50 186 ARG A O 1
ATOM 1451 N N . LEU A 1 187 ? -9.030 7.029 -1.145 1.00 98.56 187 LEU A N 1
ATOM 1452 C CA . LEU A 1 187 ? -9.091 5.686 -1.742 1.00 98.56 187 LEU A CA 1
ATOM 1453 C C . LEU A 1 187 ? -10.533 5.251 -2.043 1.00 98.56 187 LEU A C 1
ATOM 1455 O O . LEU A 1 187 ? -10.768 4.582 -3.053 1.00 98.56 187 LEU A O 1
ATOM 1459 N N . ILE A 1 188 ? -11.488 5.651 -1.198 1.00 98.06 188 ILE A N 1
ATOM 1460 C CA . ILE A 1 188 ? -12.919 5.419 -1.422 1.00 98.06 188 ILE A CA 1
ATOM 1461 C C . ILE A 1 188 ? -13.415 6.230 -2.623 1.00 98.06 188 ILE A C 1
ATOM 1463 O O . ILE A 1 188 ? -14.082 5.682 -3.495 1.00 98.06 188 ILE A O 1
ATOM 1467 N N . GLU A 1 189 ? -13.055 7.511 -2.718 1.00 97.38 189 GLU A N 1
ATOM 1468 C CA . GLU A 1 189 ? -13.400 8.368 -3.864 1.00 97.38 189 GLU A CA 1
ATOM 1469 C C . GLU A 1 189 ? -12.851 7.850 -5.202 1.00 97.38 189 GLU A C 1
ATOM 1471 O O . GLU A 1 189 ? -13.438 8.110 -6.252 1.00 97.38 189 GLU A O 1
ATOM 1476 N N . LEU A 1 190 ? -11.715 7.148 -5.176 1.00 96.19 190 LEU A N 1
ATOM 1477 C CA . LEU A 1 190 ? -11.080 6.552 -6.355 1.00 96.19 190 LEU A CA 1
ATOM 1478 C C . LEU A 1 190 ? -11.639 5.162 -6.717 1.00 96.19 190 LEU A C 1
ATOM 1480 O O . LEU A 1 190 ? -11.152 4.548 -7.673 1.00 96.19 190 LEU A O 1
ATOM 1484 N N . ASP A 1 191 ? -12.635 4.664 -5.975 1.00 96.50 191 ASP A N 1
ATOM 1485 C CA . ASP A 1 191 ? -13.191 3.307 -6.082 1.00 96.50 191 ASP A CA 1
ATOM 1486 C C . ASP A 1 191 ? -12.129 2.195 -5.929 1.00 96.50 191 ASP A C 1
ATOM 1488 O O . ASP A 1 191 ? -12.266 1.099 -6.479 1.00 96.50 191 ASP A O 1
ATOM 1492 N N . LEU A 1 192 ? -11.046 2.469 -5.193 1.00 97.38 192 LEU A N 1
ATOM 1493 C CA . LEU A 1 192 ? -10.009 1.481 -4.862 1.00 97.38 192 LEU A CA 1
ATOM 1494 C C . LEU A 1 192 ? -10.329 0.745 -3.558 1.00 97.38 192 LEU A C 1
ATOM 1496 O O . LEU A 1 192 ? -9.881 -0.382 -3.342 1.00 97.38 192 LEU A O 1
ATOM 1500 N N . VAL A 1 193 ? -11.129 1.377 -2.702 1.00 98.19 193 VAL A N 1
ATOM 1501 C CA . VAL A 1 193 ? -11.594 0.865 -1.416 1.00 98.19 193 VAL A CA 1
ATOM 1502 C C . VAL A 1 193 ? -13.102 1.091 -1.314 1.00 98.19 193 VAL A C 1
ATOM 1504 O O . VAL A 1 193 ? -13.620 2.106 -1.769 1.00 98.19 193 VAL A O 1
ATOM 1507 N N . ASP A 1 194 ? -13.841 0.142 -0.747 1.00 97.44 194 ASP A N 1
ATOM 1508 C CA . ASP A 1 194 ? -15.284 0.279 -0.571 1.00 97.44 194 ASP A CA 1
ATOM 1509 C C . ASP A 1 194 ? -15.645 1.141 0.649 1.00 97.44 194 ASP A C 1
ATOM 1511 O O . ASP A 1 194 ? -14.813 1.507 1.478 1.00 97.44 194 ASP A O 1
ATOM 1515 N N . LYS A 1 195 ? -16.938 1.430 0.818 1.00 96.62 195 LYS A N 1
ATOM 1516 C CA . LYS A 1 195 ? -17.442 2.222 1.956 1.00 96.62 195 LYS A CA 1
ATOM 1517 C C . LYS A 1 195 ? -17.168 1.609 3.343 1.00 96.62 195 LYS A C 1
ATOM 1519 O O . LYS A 1 195 ? -17.410 2.275 4.352 1.00 96.62 195 LYS A O 1
ATOM 1524 N N . TYR A 1 196 ? -16.721 0.355 3.407 1.00 96.75 196 TYR A N 1
ATOM 1525 C CA . TYR A 1 196 ? -16.348 -0.364 4.628 1.00 96.75 196 TYR A CA 1
ATOM 1526 C C . TYR A 1 196 ? -14.826 -0.384 4.860 1.00 96.75 196 TYR A C 1
ATOM 1528 O O . TYR A 1 196 ? -14.357 -0.938 5.862 1.00 96.75 196 TYR A O 1
ATOM 1536 N N . GLY A 1 197 ? -14.054 0.246 3.971 1.00 97.00 197 GLY A N 1
ATOM 1537 C CA . GLY A 1 197 ? -12.601 0.304 4.043 1.00 97.00 197 GLY A CA 1
ATOM 1538 C C . GLY A 1 197 ? -11.910 -0.945 3.494 1.00 97.00 197 GLY A C 1
ATOM 1539 O O . GLY A 1 197 ? -10.748 -1.177 3.816 1.00 97.00 197 GLY A O 1
ATOM 1540 N N . GLN A 1 198 ? -12.613 -1.781 2.727 1.00 98.00 198 GLN A N 1
ATOM 1541 C CA . GLN A 1 198 ? -12.049 -2.986 2.118 1.00 98.00 198 GLN A CA 1
ATOM 1542 C C . GLN A 1 198 ? -11.546 -2.689 0.700 1.00 98.00 198 GLN A C 1
ATOM 1544 O O . GLN A 1 198 ? -12.292 -2.100 -0.082 1.00 98.00 198 GLN A O 1
ATOM 1549 N N . PRO A 1 199 ? -10.328 -3.112 0.320 1.00 97.94 199 PRO A N 1
ATOM 1550 C CA . PRO A 1 199 ? -9.826 -2.879 -1.026 1.00 97.94 199 PRO A CA 1
ATOM 1551 C C . PRO A 1 199 ? -10.647 -3.671 -2.051 1.00 97.94 199 PRO A C 1
ATOM 1553 O O . PRO A 1 199 ? -11.122 -4.782 -1.774 1.00 97.94 199 PRO A O 1
ATOM 1556 N N . ILE A 1 200 ? -10.849 -3.097 -3.233 1.00 95.25 200 ILE A N 1
ATOM 1557 C CA . ILE A 1 200 ? -11.746 -3.620 -4.268 1.00 95.25 200 ILE A CA 1
ATOM 1558 C C . ILE A 1 200 ? -10.929 -4.258 -5.397 1.00 95.25 200 ILE A C 1
ATOM 1560 O O . ILE A 1 200 ? -9.950 -3.697 -5.875 1.00 95.25 200 ILE A O 1
ATOM 1564 N N . MET A 1 201 ? -11.366 -5.429 -5.872 1.00 90.31 201 MET A N 1
ATOM 1565 C CA . MET A 1 201 ? -10.841 -5.998 -7.118 1.00 90.31 201 MET A CA 1
ATOM 1566 C C . MET A 1 201 ? -11.316 -5.151 -8.312 1.00 90.31 201 MET A C 1
ATOM 1568 O O . MET A 1 201 ? -12.522 -4.907 -8.407 1.00 90.31 201 MET A O 1
ATOM 1572 N N . PRO A 1 202 ? -10.451 -4.756 -9.262 1.00 77.12 202 PRO A N 1
ATOM 1573 C CA . PRO A 1 202 ? -10.857 -3.980 -10.422 1.00 77.12 202 PRO A CA 1
ATOM 1574 C C . PRO A 1 202 ? -11.914 -4.733 -11.210 1.00 77.12 202 PRO A C 1
ATOM 1576 O O . PRO A 1 202 ? -11.732 -5.883 -11.615 1.00 77.12 202 PRO A O 1
ATOM 1579 N N . THR A 1 203 ? -13.030 -4.069 -11.460 1.00 65.31 203 THR A N 1
ATOM 1580 C CA . THR A 1 203 ? -14.077 -4.583 -12.330 1.00 65.31 203 THR A CA 1
ATOM 1581 C C . THR A 1 203 ? -13.698 -4.279 -13.783 1.00 65.31 203 THR A C 1
ATOM 1583 O O . THR A 1 203 ? -14.084 -3.266 -14.356 1.00 65.31 203 THR A O 1
ATOM 1586 N N . GLY A 1 204 ? -12.904 -5.170 -14.384 1.00 57.44 204 GLY A N 1
ATOM 1587 C CA . GLY A 1 204 ? -12.473 -5.081 -15.784 1.00 57.44 204 GLY A CA 1
ATOM 1588 C C . GLY A 1 204 ? -11.077 -4.479 -15.981 1.00 57.44 204 GLY A C 1
ATOM 1589 O O . GLY A 1 204 ? -10.547 -3.778 -15.124 1.00 57.44 204 GLY A O 1
ATOM 1590 N N . VAL A 1 205 ? -10.467 -4.800 -17.127 1.00 43.41 205 VAL A N 1
ATOM 1591 C CA . VAL A 1 205 ? -9.133 -4.321 -17.521 1.00 43.41 205 VAL A CA 1
ATOM 1592 C C . VAL A 1 205 ? -9.193 -2.799 -17.701 1.00 43.41 205 VAL A C 1
ATOM 1594 O O . VAL A 1 205 ? -9.812 -2.329 -18.654 1.00 43.41 205 VAL A O 1
ATOM 1597 N N . ARG A 1 206 ? -8.594 -2.039 -16.777 1.00 48.28 206 ARG A N 1
ATOM 1598 C CA . ARG A 1 206 ? -8.322 -0.600 -16.944 1.00 48.28 206 ARG A CA 1
ATOM 1599 C C . ARG A 1 206 ? -6.963 -0.394 -17.597 1.00 48.28 206 ARG A C 1
ATOM 1601 O O . ARG A 1 206 ? -5.972 -0.902 -17.023 1.00 48.28 206 ARG A O 1
#

Foldseek 3Di:
DDPQQWPVNVVVLVPLLLVLCVVPQLLNLLVVLLVVLCVQQPRLHDPLCVCVVVLVVLCVLLVAAEDCAFQLQAACQAQHHGDSPDGSLSSLLVVQLCLVADPVQSNHGVSLCAGDPRHNPRVRSPVSNDDDPVVSVLSSLLSLLLSLLSCSVSSHNSNNSCSVVCLSPVSNDSVSSVSSVVSLVVCCVSQQADPNSHGDDDPDND

Sequence (206 aa):
MLSSINSVSLHQVLVPYRKVISKFTTARDTLERIVSTLCLAPQLKADVYTGYDESIKLASSFGLRIEDSCPEETFSWNGNAIAGKAETALIFHEIAHWQIASPCRRKLPDFGLGPGPETGLKARAEAFCCVAQKDKEEEENLASLLGILWEEKLGGPAILAFCEQNWLELSERTSTPMHFVTVLDRLIELDLVDKYGQPIMPTGVR

Secondary structure (DSSP, 8-state):
------HHHHHHHHHHHHHHHTT-HHHHHHHHHHHHGGGTSGGG---TTTTHHHHHHHHHHTT-EEES--GGGS-SB-SSEEESSS-HHHHHHHHHHHHHS-TTGGGSGGGGS---SS-S-HHHHHHT--S-HHHHHHHHHHHHHHHHHHHHHTT--THHHHHHTTTTTTTTSTHHHHHHHHHHHHHHHTTSB-TTS-B---SS--

pLDDT: mean 92.8, std 10.76, range [27.16, 98.81]